Protein AF-U4TU53-F1 (afdb_monomer)

Organism: Dendroctonus ponderosae (NCBI:txid77166)

Solvent-accessible surface area (backbone atoms only — not comparable to full-atom values): 18241 Å² total; per-residue (Å²): 142,82,84,80,82,90,76,80,85,78,87,76,75,74,69,66,70,65,98,57,67,91,68,59,68,54,57,78,84,48,82,51,60,90,72,33,47,64,42,75,36,87,70,56,44,68,47,79,82,50,66,76,72,61,43,52,47,64,39,55,72,85,58,72,50,89,79,51,78,81,50,32,22,13,29,75,84,68,49,64,29,60,21,65,49,50,33,52,73,69,68,54,53,79,58,36,60,35,71,64,76,85,90,57,48,73,68,55,38,17,11,25,46,78,70,36,51,28,70,9,47,39,38,28,48,53,66,28,31,53,75,31,34,79,36,66,56,84,79,73,17,62,78,51,86,51,49,45,75,52,40,90,93,56,71,56,71,83,63,86,47,84,80,44,50,7,32,16,52,67,38,17,34,27,51,47,64,21,13,27,35,44,33,40,63,41,50,69,51,47,49,51,50,52,59,74,49,69,74,78,54,67,72,55,59,24,52,67,39,25,48,54,49,54,40,70,72,49,86,54,89,56,43,42,57,26,51,42,75,46,96,86,63,32,34,41,36,38,20,21,60,73,53,94,76,58,50,72,68,51,45,50,50,16,28,51,48,35,54,50,51,29,50,38,40,61,67,60,28,66,87,34,54,72,35,79,38,39,42,31,54,65,40,42,43,83,55,46,27,64,63,80,68,78,73,71,74,74,77,74,71,68,64,69,61,55,54,57,52,53,52,53,53,53,58,64,74,75,111

InterPro domains:
  IPR002350 Kazal domain [PF07648] (63-94)
  IPR002350 Kazal domain [PF07648] (100-137)
  IPR002350 Kazal domain [PS51465] (47-102)
  IPR002350 Kazal domain [SM00280] (57-100)
  IPR002350 Kazal domain [SM00280] (103-137)
  IPR036058 Kazal domain superfamily [SSF100895] (65-100)
  IPR036058 Kazal domain superfamily [SSF100895] (107-139)
  IPR039016 Reversion-inducing cysteine-rich protein with Kazal motifs [PTHR13487] (24-309)
  IPR055134 RECK, EGF-like 2 domain [PF22955] (23-57)

Secondary structure (DSSP, 8-state):
------------PPP---SS-TTS-GGGT--PPTTEEEEE----BSSGGG-S---EEEEETTS-GGGS----EEETTS-EESSHHHHHHTTPPEEEESSPPSSS--SS-EEETTSPEESSHHHHHHTT--EEEESS--------SS-S---TT--PPPPS-TT-SEE--TT-SS-EESEEEEEEE-HHHHHHHHHHTTTS-GGGGBHHHHHHHHHTT---TTEEEEEEE-TTSSEEEEEEE-SSS--HHHHHHHHHHHHHHHHHHHTT-HHHHTSTTTTTEEEEEE--B------------THHHHHHHHHHHHHHHT-

Foldseek 3Di:
DDDDDDDDDDPPDAFDDDPDDLADQPQVPDDDPPQWDKDAACFGFLEPVCVVVDGIDTAHLPDPPVPDQQFWFAFLVRDIDRDPNVCVNVVTHTQATDHRDDQFFSAFWFQWLQLYIHRTRRRCVSVLTHTLATHHRDAWFAADLAQDFGDPPTDGDDELDPQAWWHQRHRGGHIYFFWKKWWDFDNVLVSVLCVVCVPPDSVLATPSVLQVLLQVLQPDPQWHWGWDQDRVRIIIIGIAGSDPNDDPVRSVSRNVSNVVSQCCLCVVPCSQCVRSHRVRTRGMDTRTDGHPPPPPPVPPPCPVVVVVVVVVVVVVVVD

Structure (mmCIF, N/CA/C/O backbone):
data_AF-U4TU53-F1
#
_entry.id   AF-U4TU53-F1
#
loop_
_atom_site.group_PDB
_atom_site.id
_atom_site.type_symbol
_atom_site.label_atom_id
_atom_site.label_alt_id
_atom_site.label_comp_id
_atom_site.label_asym_id
_atom_site.label_entity_id
_atom_site.label_seq_id
_atom_site.pdbx_PDB_ins_code
_atom_site.Cartn_x
_atom_site.Cartn_y
_atom_site.Cartn_z
_atom_site.occupancy
_atom_site.B_iso_or_equiv
_atom_site.auth_seq_id
_atom_site.auth_comp_id
_atom_site.auth_asym_id
_atom_site.auth_atom_id
_atom_site.pdbx_PDB_model_num
ATOM 1 N N . MET A 1 1 ? -52.293 -6.442 -10.222 1.00 32.72 1 MET A N 1
ATOM 2 C CA . MET A 1 1 ? -51.556 -6.674 -11.480 1.00 32.72 1 MET A CA 1
ATOM 3 C C . MET A 1 1 ? -50.771 -5.403 -11.783 1.00 32.72 1 MET A C 1
ATOM 5 O O . MET A 1 1 ? -51.261 -4.542 -12.492 1.00 32.72 1 MET A O 1
ATOM 9 N N . PHE A 1 2 ? -49.626 -5.221 -11.121 1.00 24.78 2 PHE A N 1
ATOM 10 C CA . PHE A 1 2 ? -48.768 -4.047 -11.301 1.00 24.78 2 PHE A CA 1
ATOM 11 C C . PHE A 1 2 ? -47.497 -4.499 -12.017 1.00 24.78 2 PHE A C 1
ATOM 13 O O . PHE A 1 2 ? -46.709 -5.271 -11.474 1.00 24.78 2 PHE A O 1
ATOM 20 N N . GLN A 1 3 ? -47.362 -4.066 -13.268 1.00 25.83 3 GLN A N 1
ATOM 21 C CA . GLN A 1 3 ? -46.169 -4.221 -14.090 1.00 25.83 3 GLN A CA 1
ATOM 22 C C . GLN A 1 3 ? -45.079 -3.293 -13.546 1.00 25.83 3 GLN A C 1
ATOM 24 O O . GLN A 1 3 ? -45.225 -2.073 -13.574 1.00 25.83 3 GLN A O 1
ATOM 29 N N . PHE A 1 4 ? -43.991 -3.877 -13.049 1.00 28.88 4 PHE A N 1
ATOM 30 C CA . PHE A 1 4 ? -42.764 -3.149 -12.750 1.00 28.88 4 PHE A CA 1
ATOM 31 C C . PHE A 1 4 ? -41.991 -2.922 -14.051 1.00 28.88 4 PHE A C 1
ATOM 33 O O . PHE A 1 4 ? -41.556 -3.867 -14.708 1.00 28.88 4 PHE A O 1
ATOM 40 N N . VAL A 1 5 ? -41.830 -1.652 -14.414 1.00 30.89 5 VAL A N 1
ATOM 41 C CA . VAL A 1 5 ? -40.888 -1.198 -15.437 1.00 30.89 5 VAL A CA 1
ATOM 42 C C . VAL A 1 5 ? -39.492 -1.243 -14.816 1.00 30.89 5 VAL A C 1
ATOM 44 O O . VAL A 1 5 ? -39.215 -0.527 -13.855 1.00 30.89 5 VAL A O 1
ATOM 47 N N . ALA A 1 6 ? -38.629 -2.115 -15.337 1.00 30.56 6 ALA A N 1
ATOM 48 C CA . ALA A 1 6 ? -37.231 -2.205 -14.936 1.00 30.56 6 ALA A CA 1
ATOM 49 C C . ALA A 1 6 ? -36.455 -1.002 -15.494 1.00 30.56 6 ALA A C 1
ATOM 51 O O . ALA A 1 6 ? -36.326 -0.836 -16.707 1.00 30.56 6 ALA A O 1
ATOM 52 N N . GLY A 1 7 ? -35.958 -0.159 -14.592 1.00 26.73 7 GLY A N 1
ATOM 53 C CA . GLY A 1 7 ? -35.080 0.964 -14.886 1.00 26.73 7 GLY A CA 1
ATOM 54 C C . GLY A 1 7 ? -33.783 0.861 -14.087 1.00 26.73 7 GLY A C 1
ATOM 55 O O . GLY A 1 7 ? -33.805 0.543 -12.903 1.00 26.73 7 GLY A O 1
ATOM 56 N N . MET A 1 8 ? -32.683 1.210 -14.759 1.00 27.17 8 MET A N 1
ATOM 57 C CA . MET A 1 8 ? -31.378 1.591 -14.203 1.00 27.17 8 MET A CA 1
ATOM 58 C C . MET A 1 8 ? -30.556 0.475 -13.539 1.00 27.17 8 MET A C 1
ATOM 60 O O . MET A 1 8 ? -30.362 0.447 -12.327 1.00 27.17 8 MET A O 1
ATOM 64 N N . GLU A 1 9 ? -29.930 -0.362 -14.369 1.00 29.88 9 GLU A N 1
ATOM 65 C CA . GLU A 1 9 ? -28.681 -1.027 -13.989 1.00 29.88 9 GLU A CA 1
ATOM 66 C C . GLU A 1 9 ? -27.573 0.021 -13.813 1.00 29.88 9 GLU A C 1
ATOM 68 O O . GLU A 1 9 ? -27.084 0.655 -14.751 1.00 29.88 9 GLU A O 1
ATOM 73 N N . SER A 1 10 ? -27.190 0.215 -12.557 1.00 33.00 10 SER A N 1
ATOM 74 C CA . SER A 1 10 ? -25.992 0.916 -12.124 1.00 33.00 10 SER A CA 1
ATOM 75 C C . SER A 1 10 ? -24.744 0.293 -12.758 1.00 33.00 10 SER A C 1
ATOM 77 O O . SER A 1 10 ? -24.312 -0.793 -12.374 1.00 33.00 10 SER A O 1
ATOM 79 N N . LEU A 1 11 ? -24.131 1.012 -13.700 1.00 31.69 11 LEU A N 1
ATOM 80 C CA . LEU A 1 11 ? -22.810 0.727 -14.268 1.00 31.69 11 LEU A CA 1
ATOM 81 C C . LEU A 1 11 ? -21.700 0.934 -13.217 1.00 31.69 11 LEU A C 1
ATOM 83 O O . LEU A 1 11 ? -20.913 1.877 -13.300 1.00 31.69 11 LEU A O 1
ATOM 87 N N . ILE A 1 12 ? -21.614 0.050 -12.225 1.00 32.81 12 ILE A N 1
ATOM 88 C CA . ILE A 1 12 ? -20.425 -0.094 -11.377 1.00 32.81 12 ILE A CA 1
ATOM 89 C C . ILE A 1 12 ? -19.555 -1.168 -12.036 1.00 32.81 12 ILE A C 1
ATOM 91 O O . ILE A 1 12 ? -19.708 -2.362 -11.803 1.00 32.81 12 ILE A O 1
ATOM 95 N N . LEU A 1 13 ? -18.664 -0.745 -12.936 1.00 35.84 13 LEU A N 1
ATOM 96 C CA . LEU A 1 13 ? -17.646 -1.635 -13.497 1.00 35.84 13 LEU A CA 1
ATOM 97 C C . LEU A 1 13 ? -16.552 -1.867 -12.437 1.00 35.84 13 LEU A C 1
ATOM 99 O O . LEU A 1 13 ? -15.977 -0.872 -11.979 1.00 35.84 13 LEU A O 1
ATOM 103 N N . PRO A 1 14 ? -16.222 -3.126 -12.087 1.00 37.41 14 PRO A N 1
ATOM 104 C CA . PRO A 1 14 ? -15.221 -3.435 -11.068 1.00 37.41 14 PRO A CA 1
ATOM 105 C C . PRO A 1 14 ? -13.821 -2.910 -11.446 1.00 37.41 14 PRO A C 1
ATOM 107 O O . PRO A 1 14 ? -13.551 -2.640 -12.626 1.00 37.41 14 PRO A O 1
ATOM 110 N N . PRO A 1 15 ? -12.903 -2.759 -10.468 1.00 45.69 15 PRO A N 1
ATOM 111 C CA . PRO A 1 15 ? -11.508 -2.434 -10.721 1.00 45.69 15 PRO A CA 1
ATOM 112 C C . PRO A 1 15 ? -10.891 -3.458 -11.676 1.00 45.69 15 PRO A C 1
ATOM 114 O O . PRO A 1 15 ? -11.240 -4.640 -11.695 1.00 45.69 15 PRO A O 1
ATOM 117 N N . VAL A 1 16 ? -9.968 -2.979 -12.506 1.00 45.44 16 VAL A N 1
ATOM 118 C CA . VAL A 1 16 ? -9.333 -3.788 -13.547 1.00 45.44 16 VAL A CA 1
ATOM 119 C C . VAL A 1 16 ? -8.260 -4.648 -12.914 1.00 45.44 16 VAL A C 1
ATOM 121 O O . VAL A 1 16 ? -7.093 -4.265 -12.853 1.00 45.44 16 VAL A O 1
ATOM 124 N N . TRP A 1 17 ? -8.643 -5.834 -12.470 1.00 41.56 17 TRP A N 1
ATOM 125 C CA . TRP A 1 17 ? -7.667 -6.877 -12.210 1.00 41.56 17 TRP A CA 1
ATOM 126 C C . TRP A 1 17 ? -7.017 -7.274 -13.548 1.00 41.56 17 TRP A C 1
ATOM 128 O O . TRP A 1 17 ? -7.727 -7.437 -14.550 1.00 41.56 17 TRP A O 1
ATOM 138 N N . PRO A 1 18 ? -5.677 -7.382 -13.636 1.00 42.38 18 PRO A N 1
ATOM 139 C CA . PRO A 1 18 ? -5.038 -7.885 -14.844 1.00 42.38 18 PRO A CA 1
ATOM 140 C C . PRO A 1 18 ? -5.602 -9.273 -15.186 1.00 42.38 18 PRO A C 1
ATOM 142 O O . PRO A 1 18 ? -5.890 -10.072 -14.300 1.00 42.38 18 PRO A O 1
ATOM 145 N N . LYS A 1 19 ? -5.730 -9.587 -16.484 1.00 35.94 19 LYS A N 1
ATOM 146 C CA . LYS A 1 19 ? -6.189 -10.908 -16.970 1.00 35.94 19 LYS A CA 1
ATOM 147 C C . LYS A 1 19 ? -5.327 -12.080 -16.459 1.00 35.94 19 LYS A C 1
ATOM 149 O O . LYS A 1 19 ? -5.724 -13.232 -16.584 1.00 35.94 19 LYS A O 1
ATOM 154 N N . SER A 1 20 ? -4.148 -11.797 -15.906 1.00 39.50 20 SER A N 1
ATOM 155 C CA . SER A 1 20 ? -3.286 -12.746 -15.207 1.00 39.50 20 SER A CA 1
ATOM 156 C C . SER A 1 20 ? -3.464 -12.626 -13.694 1.00 39.50 20 SER A C 1
ATOM 158 O O . SER A 1 20 ? -3.328 -11.530 -13.153 1.00 39.50 20 SER A O 1
ATOM 160 N N . LEU A 1 21 ? -3.673 -13.763 -13.023 1.00 46.59 21 LEU A N 1
ATOM 161 C CA . LEU A 1 21 ? -3.703 -13.888 -11.563 1.00 46.59 21 LEU A CA 1
ATOM 162 C C . LEU A 1 21 ? -2.571 -13.042 -10.919 1.00 46.59 21 LEU A C 1
ATOM 164 O O . LEU A 1 21 ? -1.419 -13.193 -11.347 1.00 46.59 21 LEU A O 1
ATOM 168 N N . PRO A 1 22 ? -2.842 -12.199 -9.898 1.00 51.75 22 PRO A N 1
ATOM 169 C CA . PRO A 1 22 ? -1.882 -11.244 -9.303 1.00 51.75 22 PRO A CA 1
ATOM 170 C C . PRO A 1 22 ? -0.611 -11.879 -8.699 1.00 51.75 22 PRO A C 1
ATOM 172 O O . PRO A 1 22 ? 0.308 -11.186 -8.260 1.00 51.75 22 PRO A O 1
ATOM 175 N N . CYS A 1 23 ? -0.535 -13.209 -8.700 1.00 54.38 23 CYS A N 1
ATOM 176 C CA . CYS A 1 23 ? 0.556 -14.002 -8.150 1.00 54.38 23 CYS A CA 1
ATOM 177 C C . CYS A 1 23 ? 1.547 -14.523 -9.210 1.00 54.38 23 CYS A C 1
ATOM 179 O O . CYS A 1 23 ? 2.565 -15.110 -8.842 1.00 54.38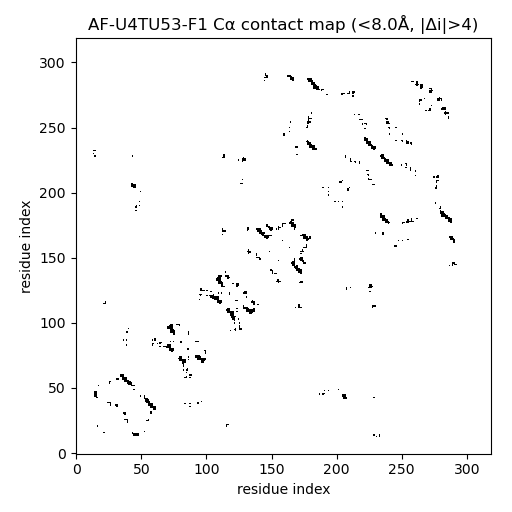 23 CYS A O 1
ATOM 181 N N . LYS A 1 24 ? 1.295 -14.347 -10.519 1.00 69.31 24 LYS A N 1
ATOM 182 C CA . LYS A 1 24 ? 2.212 -14.838 -11.567 1.00 69.31 24 LYS A CA 1
ATOM 183 C C . LYS A 1 24 ? 3.205 -13.750 -11.974 1.00 69.31 24 LYS A C 1
ATOM 185 O O . LYS A 1 24 ? 2.816 -12.631 -12.281 1.00 69.31 24 LYS A O 1
ATOM 190 N N . ASN A 1 25 ? 4.497 -14.091 -11.997 1.00 80.56 25 ASN A N 1
ATOM 191 C CA . ASN A 1 25 ? 5.541 -13.180 -12.470 1.00 80.56 25 ASN A CA 1
ATOM 192 C C . ASN A 1 25 ? 5.257 -12.777 -13.939 1.00 80.56 25 ASN A C 1
ATOM 194 O O . ASN A 1 25 ? 5.295 -13.658 -14.807 1.00 80.56 25 ASN A O 1
ATOM 198 N N . PRO A 1 26 ? 5.009 -11.484 -14.228 1.00 84.12 26 PRO A N 1
ATOM 199 C CA . PRO A 1 26 ? 4.611 -11.011 -15.554 1.00 84.12 26 PRO A CA 1
ATOM 200 C C . PRO A 1 26 ? 5.714 -11.192 -16.604 1.00 84.12 26 PRO A C 1
ATOM 202 O O . PRO A 1 26 ? 5.419 -11.339 -17.788 1.00 84.12 26 PRO A O 1
ATOM 205 N N . CYS A 1 27 ? 6.975 -11.280 -16.175 1.00 87.94 27 CYS A N 1
ATOM 206 C CA . CYS A 1 27 ? 8.126 -11.514 -17.043 1.00 87.94 27 CYS A CA 1
ATOM 207 C C . CYS A 1 27 ? 8.331 -12.987 -17.435 1.00 87.94 27 CYS A C 1
ATOM 209 O O . CYS A 1 27 ? 9.236 -13.279 -18.206 1.00 87.94 27 CYS A O 1
ATOM 211 N N . LYS A 1 28 ? 7.529 -13.935 -16.920 1.00 84.75 28 LYS A N 1
ATOM 212 C CA . LYS A 1 28 ? 7.600 -15.344 -17.363 1.00 84.75 28 LYS A CA 1
ATOM 213 C C . LYS A 1 28 ? 6.854 -15.596 -18.673 1.00 84.75 28 LYS A C 1
ATOM 215 O O . LYS A 1 28 ? 7.242 -16.479 -19.423 1.00 84.75 28 LYS A O 1
ATOM 220 N N . SER A 1 29 ? 5.753 -14.884 -18.903 1.00 76.81 29 SER A N 1
ATOM 221 C CA . SER A 1 29 ? 4.903 -15.046 -20.092 1.00 76.81 29 SER A CA 1
ATOM 222 C C . SER A 1 29 ? 5.125 -13.968 -21.145 1.00 76.81 29 SER A C 1
ATOM 224 O O . SER A 1 29 ? 4.603 -14.091 -22.246 1.00 76.81 29 SER A O 1
ATOM 226 N N . THR A 1 30 ? 5.837 -12.898 -20.794 1.00 72.56 30 THR A N 1
ATOM 227 C CA . THR A 1 30 ? 5.991 -11.724 -21.650 1.00 72.56 30 THR A CA 1
ATOM 228 C C . THR A 1 30 ? 7.423 -11.613 -22.130 1.00 72.56 30 THR A C 1
ATOM 230 O O . THR A 1 30 ? 8.346 -11.573 -21.317 1.00 72.56 30 THR A O 1
ATOM 233 N N . THR A 1 31 ? 7.597 -11.525 -23.444 1.00 79.19 31 THR A N 1
ATOM 234 C CA . THR A 1 31 ? 8.907 -11.371 -24.072 1.00 79.19 31 THR A CA 1
ATOM 235 C C . THR A 1 31 ? 9.121 -9.899 -24.393 1.00 79.19 31 THR A C 1
ATOM 237 O O . THR A 1 31 ? 8.410 -9.327 -25.217 1.00 79.19 31 THR A O 1
ATOM 240 N N . CYS A 1 32 ? 10.078 -9.269 -23.714 1.00 89.88 32 CYS A N 1
ATOM 241 C CA . CYS A 1 32 ? 10.549 -7.948 -24.117 1.00 89.88 32 CYS A CA 1
ATOM 242 C C . CYS A 1 32 ? 11.303 -8.040 -25.459 1.00 89.88 32 CYS A C 1
ATOM 244 O O . CYS A 1 32 ? 11.829 -9.108 -25.782 1.00 89.88 32 CYS A O 1
ATOM 246 N N . PRO A 1 33 ? 11.377 -6.946 -26.239 1.00 90.81 33 PRO A N 1
ATOM 247 C CA . PRO A 1 33 ? 12.186 -6.895 -27.454 1.00 90.81 33 PRO A CA 1
ATOM 248 C C . PRO A 1 33 ? 13.646 -7.306 -27.217 1.00 90.81 33 PRO A C 1
ATOM 250 O O . PRO A 1 33 ? 14.165 -7.197 -26.104 1.00 90.81 33 PRO A O 1
ATOM 253 N N . VAL A 1 34 ? 14.325 -7.742 -28.282 1.00 86.12 34 VAL A N 1
ATOM 254 C CA . VAL A 1 34 ? 15.748 -8.113 -28.234 1.00 86.12 34 VAL A CA 1
ATOM 255 C C . VAL A 1 34 ? 16.576 -6.954 -27.664 1.00 86.12 34 VAL A C 1
ATOM 257 O O . VAL A 1 34 ? 16.344 -5.793 -27.995 1.00 86.12 34 VAL A O 1
ATOM 260 N N . GLY A 1 35 ? 17.524 -7.269 -26.779 1.00 85.25 35 GLY A N 1
ATOM 261 C CA . GLY A 1 35 ? 18.351 -6.268 -26.094 1.00 85.25 35 GLY A CA 1
ATOM 262 C C . GLY A 1 35 ? 17.666 -5.576 -24.909 1.00 85.25 35 GLY A C 1
ATOM 263 O O . GLY A 1 35 ? 18.262 -4.690 -24.296 1.00 85.25 35 GLY A O 1
ATOM 264 N N . GLN A 1 36 ? 16.440 -5.977 -24.554 1.00 92.50 36 GLN A N 1
ATOM 265 C CA . GLN A 1 36 ? 15.735 -5.469 -23.381 1.00 92.50 36 GLN A CA 1
ATOM 266 C C . GLN A 1 36 ? 15.535 -6.554 -22.32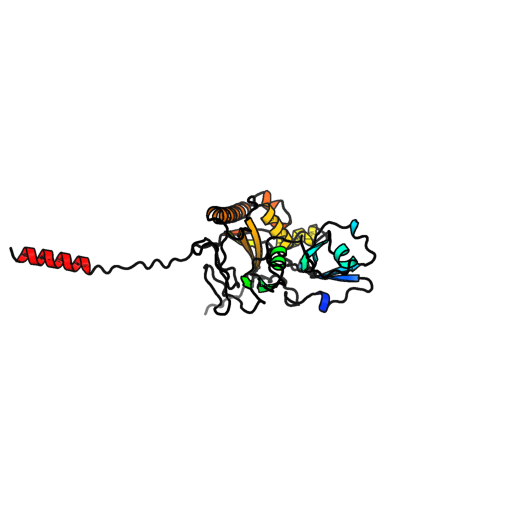1 1.00 92.50 36 GLN A C 1
ATOM 268 O O . GLN A 1 36 ? 15.236 -7.710 -22.622 1.00 92.50 36 GLN A O 1
ATOM 273 N N . LYS A 1 37 ? 15.652 -6.164 -21.051 1.00 91.50 37 LYS A N 1
ATOM 274 C CA . LYS A 1 37 ? 15.412 -7.025 -19.893 1.00 91.50 37 LYS A CA 1
ATOM 275 C C . LYS A 1 37 ? 14.073 -6.686 -19.248 1.00 91.50 37 LYS A C 1
ATOM 277 O O . LYS A 1 37 ? 13.812 -5.535 -18.909 1.00 91.50 37 LYS A O 1
ATOM 282 N N . CYS A 1 38 ? 13.240 -7.703 -19.040 1.00 92.69 38 CYS A N 1
ATOM 283 C CA . CYS A 1 38 ? 11.975 -7.544 -18.329 1.00 92.69 38 CYS A CA 1
ATOM 284 C C . CYS A 1 38 ? 12.208 -7.417 -16.820 1.00 92.69 38 CYS A C 1
ATOM 286 O O . CYS A 1 38 ? 12.857 -8.273 -16.212 1.00 92.69 38 CYS A O 1
ATOM 288 N N . VAL A 1 39 ? 11.628 -6.385 -16.209 1.00 92.81 39 VAL A N 1
ATOM 289 C CA . VAL A 1 39 ? 11.595 -6.183 -14.759 1.00 92.81 39 VAL A CA 1
ATOM 290 C C . VAL A 1 39 ? 10.135 -6.103 -14.299 1.00 92.81 39 VAL A C 1
ATOM 292 O O . VAL A 1 39 ? 9.379 -5.280 -14.820 1.00 92.81 39 VAL A O 1
ATOM 295 N N . PRO A 1 40 ? 9.700 -6.925 -13.323 1.00 90.94 40 PRO A N 1
ATOM 296 C CA . PRO A 1 40 ? 8.340 -6.845 -12.797 1.00 90.94 40 PRO A CA 1
ATOM 297 C C . PRO A 1 40 ? 8.013 -5.468 -12.195 1.00 90.94 40 PRO A C 1
ATOM 299 O O . PRO A 1 40 ? 8.842 -4.854 -11.517 1.00 90.94 40 PRO A O 1
ATOM 302 N N . TYR A 1 41 ? 6.779 -5.011 -12.412 1.00 89.00 41 TYR A N 1
ATOM 303 C CA . TYR A 1 41 ? 6.223 -3.779 -11.855 1.00 89.00 41 TYR A CA 1
ATOM 304 C C . TYR A 1 41 ? 4.756 -3.971 -11.471 1.00 89.00 41 TYR A C 1
ATOM 306 O O . TYR A 1 41 ? 3.841 -3.583 -12.191 1.00 89.00 41 TYR A O 1
ATOM 314 N N . PHE A 1 42 ? 4.524 -4.632 -10.341 1.00 85.31 42 PHE A N 1
ATOM 315 C CA . PHE A 1 42 ? 3.165 -4.888 -9.880 1.00 85.31 42 PHE A CA 1
ATOM 316 C C . PHE A 1 42 ? 2.502 -3.586 -9.426 1.00 85.31 42 PHE A C 1
ATOM 318 O O . PHE A 1 42 ? 2.999 -2.915 -8.518 1.00 85.31 42 PHE A O 1
ATOM 325 N N . GLN A 1 43 ? 1.371 -3.246 -10.043 1.00 85.44 43 GLN A N 1
ATOM 326 C CA . GLN A 1 43 ? 0.592 -2.064 -9.683 1.00 85.44 43 GLN A CA 1
ATOM 327 C C . GLN A 1 43 ? -0.911 -2.291 -9.833 1.00 85.44 43 GLN A C 1
ATOM 329 O O . GLN A 1 43 ? -1.367 -2.975 -10.752 1.00 85.44 43 GLN A O 1
ATOM 334 N N . THR A 1 44 ? -1.680 -1.656 -8.950 1.00 88.50 44 THR A N 1
ATOM 335 C CA . THR A 1 44 ? -3.144 -1.638 -9.006 1.00 88.50 44 THR A CA 1
ATOM 336 C C . THR A 1 44 ? -3.607 -0.317 -9.607 1.00 88.50 44 THR A C 1
ATOM 338 O O . THR A 1 44 ? -3.480 0.742 -8.985 1.00 88.50 44 THR A O 1
ATOM 341 N N . CYS A 1 45 ? -4.145 -0.381 -10.824 1.00 88.50 45 CYS A N 1
ATOM 342 C CA . CYS A 1 45 ? -4.721 0.774 -11.503 1.00 88.50 45 CYS A CA 1
ATOM 343 C C . CYS A 1 45 ? -6.161 1.010 -11.036 1.00 88.50 45 CYS A C 1
ATOM 345 O O . CYS A 1 45 ? -6.982 0.095 -11.034 1.00 88.50 45 CYS A O 1
ATOM 347 N N . LEU A 1 46 ? -6.484 2.258 -10.698 1.00 88.62 46 LEU A N 1
ATOM 348 C CA . LEU A 1 46 ? -7.793 2.645 -10.153 1.00 88.62 46 LEU A CA 1
ATOM 349 C C . LEU A 1 46 ? -8.839 2.968 -11.243 1.00 88.62 46 LEU A C 1
ATOM 351 O O . LEU A 1 46 ? -9.971 3.338 -10.946 1.00 88.62 46 LEU A O 1
ATOM 355 N N . SER A 1 47 ? -8.474 2.857 -12.525 1.00 85.06 47 SER A N 1
ATOM 356 C CA . SER A 1 47 ? -9.361 3.162 -13.655 1.00 85.06 47 SER A CA 1
ATOM 357 C C . SER A 1 47 ? -9.063 2.316 -14.903 1.00 85.06 47 SER A C 1
ATOM 359 O O . SER A 1 47 ? -7.913 1.962 -15.156 1.00 85.06 47 SER A O 1
ATOM 361 N N . LEU A 1 48 ? -10.092 2.065 -15.733 1.00 77.75 48 LEU A N 1
ATOM 362 C CA . LEU A 1 48 ? -9.965 1.481 -17.081 1.00 77.75 48 LEU A CA 1
ATOM 363 C C . LEU A 1 48 ? -9.179 2.363 -18.069 1.00 77.75 48 LEU A C 1
ATOM 365 O O . LEU A 1 48 ? -8.683 1.824 -19.055 1.00 77.75 48 LEU A O 1
ATOM 369 N N . MET A 1 49 ? -9.060 3.676 -17.841 1.00 75.50 49 MET A N 1
ATOM 370 C CA . MET A 1 49 ? -8.274 4.574 -18.704 1.00 75.50 49 MET A CA 1
ATOM 371 C C . MET A 1 49 ? -6.772 4.278 -18.636 1.00 75.50 49 MET A C 1
ATOM 373 O O . MET A 1 49 ? -6.043 4.601 -19.563 1.00 75.50 49 MET A O 1
ATOM 377 N N . HIS A 1 50 ? -6.319 3.570 -17.600 1.00 72.31 50 HIS A N 1
ATOM 378 C CA . HIS A 1 50 ? -4.943 3.088 -17.483 1.00 72.31 50 HIS A CA 1
ATOM 379 C C . HIS A 1 50 ? -4.579 1.972 -18.473 1.00 72.31 50 HIS A C 1
ATOM 381 O O . HIS A 1 50 ? -3.503 1.398 -18.354 1.00 72.31 50 HIS A O 1
ATOM 387 N N . LYS A 1 51 ? -5.458 1.565 -19.398 1.00 70.19 51 LYS A N 1
ATOM 388 C CA . LYS A 1 51 ? -5.208 0.400 -20.256 1.00 70.19 51 LYS A CA 1
ATOM 389 C C . LYS A 1 51 ? -4.077 0.660 -21.275 1.00 70.19 51 LYS A C 1
ATOM 391 O O . LYS A 1 51 ? -4.186 1.604 -22.050 1.00 70.19 51 LYS A O 1
ATOM 396 N N . PRO A 1 52 ? -3.064 -0.228 -21.362 1.00 73.56 52 PRO A N 1
ATOM 397 C CA . PRO A 1 52 ? -2.855 -1.412 -20.523 1.00 73.56 52 PRO A CA 1
ATOM 398 C C . PRO A 1 52 ? -2.255 -1.046 -19.156 1.00 73.56 52 PRO A C 1
ATOM 400 O O . PRO A 1 52 ? -1.247 -0.349 -19.094 1.00 73.56 52 PRO A O 1
ATOM 403 N N . CYS A 1 53 ? -2.826 -1.577 -18.065 1.00 81.62 53 CYS A N 1
ATOM 404 C CA . CYS A 1 53 ? -2.263 -1.425 -16.720 1.00 81.62 53 CYS A CA 1
ATOM 405 C C . CYS A 1 53 ? -0.956 -2.233 -16.637 1.00 81.62 53 CYS A C 1
ATOM 407 O O . CYS A 1 53 ? -0.980 -3.428 -16.327 1.00 81.62 53 CYS A O 1
ATOM 409 N N . LYS A 1 54 ? 0.167 -1.611 -17.019 1.00 83.88 54 LYS A N 1
ATOM 410 C CA . LYS A 1 54 ? 1.462 -2.277 -17.219 1.00 83.88 54 LYS A CA 1
ATOM 411 C C . LYS A 1 54 ? 1.939 -2.920 -15.916 1.00 83.88 54 LYS A C 1
ATOM 413 O O . LYS A 1 54 ? 2.154 -2.223 -14.936 1.00 83.88 54 LYS A O 1
ATOM 418 N N . GLN A 1 55 ? 2.120 -4.241 -15.924 1.00 86.88 55 GLN A N 1
ATOM 419 C CA . GLN A 1 55 ? 2.606 -5.009 -14.765 1.00 86.88 55 GLN A CA 1
ATOM 420 C C . GLN A 1 55 ? 4.120 -5.287 -14.819 1.00 86.88 55 GLN A C 1
ATOM 422 O O . GLN A 1 55 ? 4.664 -6.017 -13.993 1.00 86.88 55 GLN A O 1
ATOM 427 N N . PHE A 1 56 ? 4.807 -4.776 -15.835 1.00 89.62 56 PHE A N 1
ATOM 428 C CA . PHE A 1 56 ? 6.234 -4.964 -16.066 1.00 89.62 56 PHE A CA 1
ATOM 429 C C . PHE A 1 56 ? 6.778 -3.793 -16.882 1.00 89.62 56 PHE A C 1
ATOM 431 O O . PHE A 1 56 ? 6.027 -3.084 -17.556 1.00 89.62 56 PHE A O 1
ATOM 438 N N . GLU A 1 57 ? 8.094 -3.644 -16.851 1.00 90.81 57 GLU A N 1
ATOM 439 C CA . GLU A 1 57 ? 8.846 -2.707 -17.675 1.00 90.81 57 GLU A CA 1
ATOM 440 C C . GLU A 1 57 ? 9.920 -3.470 -18.449 1.00 90.81 57 GLU A C 1
ATOM 442 O O . GLU A 1 57 ? 10.538 -4.399 -17.923 1.00 90.81 57 GLU A O 1
ATOM 447 N N . CYS A 1 58 ? 10.142 -3.080 -19.702 1.00 92.50 58 CYS A N 1
ATOM 448 C CA . CYS A 1 58 ? 11.260 -3.568 -20.495 1.00 92.50 58 CYS A CA 1
ATOM 449 C C . CYS A 1 58 ? 12.371 -2.518 -20.461 1.00 92.50 58 CYS A C 1
ATOM 451 O O . CYS A 1 58 ? 12.211 -1.421 -20.992 1.00 92.50 58 CYS A O 1
ATOM 453 N N . ILE A 1 59 ? 13.480 -2.850 -19.808 1.00 93.31 59 ILE A N 1
ATOM 454 C CA . ILE A 1 59 ? 14.642 -1.973 -19.674 1.00 93.31 59 ILE A CA 1
ATOM 455 C C . ILE A 1 59 ? 15.603 -2.247 -20.825 1.00 93.31 59 ILE A C 1
ATOM 457 O O . ILE A 1 59 ? 16.021 -3.388 -21.012 1.00 93.31 59 ILE A O 1
ATOM 461 N N . ASN A 1 60 ? 15.984 -1.212 -21.569 1.00 92.31 60 ASN A N 1
ATOM 462 C CA . ASN A 1 60 ? 16.968 -1.329 -22.641 1.00 92.31 60 ASN A CA 1
ATOM 463 C C . ASN A 1 60 ? 18.401 -1.389 -22.072 1.00 92.31 60 ASN A C 1
ATOM 465 O O . ASN A 1 60 ? 18.787 -0.590 -21.216 1.00 92.31 60 ASN A O 1
ATOM 469 N N . GLY A 1 61 ? 19.192 -2.354 -22.550 1.00 85.69 61 GLY A N 1
ATOM 470 C CA . GLY A 1 61 ? 20.589 -2.532 -22.146 1.00 85.69 61 GLY A CA 1
ATOM 471 C C . GLY A 1 61 ? 21.504 -1.355 -22.501 1.00 85.69 61 GLY A C 1
ATOM 472 O O . GLY A 1 61 ? 22.527 -1.180 -21.856 1.00 85.69 61 GLY A O 1
ATOM 473 N N . SER A 1 62 ? 21.131 -0.517 -23.472 1.00 88.19 62 SER A N 1
ATOM 474 C CA . SER A 1 62 ? 21.911 0.663 -23.880 1.00 88.19 62 SER A CA 1
ATOM 475 C C . SER A 1 62 ? 21.519 1.957 -23.153 1.00 88.19 62 SER A C 1
ATOM 477 O O . SER A 1 62 ? 22.061 3.014 -23.459 1.00 88.19 62 SER A O 1
ATOM 479 N N . THR A 1 63 ? 20.545 1.921 -22.239 1.00 91.25 63 THR A N 1
ATOM 480 C CA . THR A 1 63 ? 20.078 3.122 -21.530 1.00 91.25 63 THR A CA 1
ATOM 481 C C . THR A 1 63 ? 21.095 3.599 -20.493 1.00 91.25 63 THR A C 1
ATOM 483 O O . THR A 1 63 ? 21.557 2.808 -19.678 1.00 91.25 63 THR A O 1
ATOM 486 N N . GLU A 1 64 ? 21.370 4.907 -20.457 1.00 94.31 64 GLU A N 1
ATOM 487 C CA . GLU A 1 64 ? 22.173 5.538 -19.401 1.00 94.31 64 GLU A CA 1
ATOM 488 C C . GLU A 1 64 ? 21.367 5.626 -18.094 1.00 94.31 64 GLU A C 1
ATOM 490 O O . GLU A 1 64 ? 20.662 6.607 -17.827 1.00 94.31 64 GLU A O 1
ATOM 495 N N . CYS A 1 65 ? 21.437 4.571 -17.280 1.00 94.31 65 CYS A N 1
ATOM 496 C CA . CYS A 1 65 ? 20.602 4.418 -16.090 1.00 94.31 65 CYS A CA 1
ATOM 497 C C . CYS A 1 65 ? 20.834 5.493 -15.013 1.00 94.31 65 CYS A C 1
ATOM 499 O O . CYS A 1 65 ? 19.928 5.747 -14.217 1.00 94.31 65 CYS A O 1
ATOM 501 N N . SER A 1 66 ? 22.013 6.124 -14.976 1.00 92.88 66 SER A N 1
ATOM 502 C CA . SER A 1 66 ? 22.376 7.137 -13.971 1.00 92.88 66 SER A CA 1
ATOM 503 C C . SER A 1 66 ? 21.587 8.442 -14.133 1.00 92.88 66 SER A C 1
ATOM 505 O O . SER A 1 66 ? 21.423 9.194 -13.177 1.00 92.88 66 SER A O 1
ATOM 507 N N . SER A 1 67 ? 21.086 8.701 -15.346 1.00 92.19 67 SER A N 1
ATOM 508 C CA . SER A 1 67 ? 20.303 9.894 -15.697 1.00 92.19 67 SER A CA 1
ATOM 509 C C . SER A 1 67 ? 18.804 9.768 -15.393 1.00 92.19 67 SER A C 1
ATOM 511 O O . SER A 1 67 ? 18.069 10.753 -15.462 1.00 92.19 67 SER A O 1
ATOM 513 N N . LEU A 1 68 ? 18.335 8.559 -15.067 1.00 91.31 68 LEU A N 1
ATOM 514 C CA . LEU A 1 68 ? 16.923 8.285 -14.811 1.00 91.31 68 LEU A CA 1
ATOM 515 C C . LEU A 1 68 ? 16.506 8.696 -13.388 1.00 91.31 68 LEU A C 1
ATOM 517 O O . LEU A 1 68 ? 17.343 8.722 -12.481 1.00 91.31 68 LEU A O 1
ATOM 521 N N . PRO A 1 69 ? 15.204 8.958 -13.153 1.00 91.12 69 PRO A N 1
ATOM 522 C CA . PRO A 1 69 ? 14.688 9.227 -11.816 1.00 91.12 69 PRO A CA 1
ATOM 523 C C . PRO A 1 69 ? 15.061 8.132 -10.810 1.00 91.12 69 PRO A C 1
ATOM 525 O O . PRO A 1 69 ? 15.099 6.943 -11.139 1.00 91.12 69 PRO A O 1
ATOM 528 N N . LYS A 1 70 ? 15.297 8.541 -9.561 1.00 93.06 70 LYS A N 1
ATOM 529 C CA . LYS A 1 70 ? 15.525 7.612 -8.452 1.00 93.06 70 LYS A CA 1
ATOM 530 C C . LYS A 1 70 ? 14.197 6.981 -8.031 1.00 93.06 70 LYS A C 1
ATOM 532 O O . LYS A 1 70 ? 13.358 7.647 -7.430 1.00 93.06 70 LYS A O 1
ATOM 537 N N . ASP A 1 71 ? 14.035 5.699 -8.335 1.00 92.62 71 ASP A N 1
ATOM 538 C CA . ASP A 1 71 ? 12.936 4.841 -7.881 1.00 92.62 71 ASP A CA 1
ATOM 539 C C . ASP A 1 71 ? 13.554 3.546 -7.340 1.00 92.62 71 ASP A C 1
ATOM 541 O O . ASP A 1 71 ? 13.727 2.581 -8.091 1.00 92.62 71 ASP A O 1
ATOM 545 N N . PRO A 1 72 ? 14.004 3.547 -6.072 1.00 96.25 72 PRO A N 1
ATOM 546 C CA . PRO A 1 72 ? 14.891 2.516 -5.563 1.00 96.25 72 PRO A CA 1
ATOM 547 C C . PRO A 1 72 ? 14.254 1.131 -5.643 1.00 96.25 72 PRO A C 1
ATOM 549 O O . PRO A 1 72 ? 13.044 0.969 -5.487 1.00 96.25 72 PRO A O 1
ATOM 552 N N . VAL A 1 73 ? 15.088 0.116 -5.844 1.00 96.75 73 VAL A N 1
ATOM 553 C CA . VAL A 1 73 ? 14.678 -1.292 -5.861 1.00 96.75 73 VAL A CA 1
ATOM 554 C C . VAL A 1 73 ? 15.624 -2.128 -5.010 1.00 96.75 73 VAL A C 1
ATOM 556 O O . VAL A 1 73 ? 16.817 -1.829 -4.920 1.00 96.75 73 VAL A O 1
ATOM 559 N N . CYS A 1 74 ? 15.097 -3.194 -4.412 1.00 96.75 74 CYS A N 1
ATOM 560 C CA . CYS A 1 74 ? 15.876 -4.137 -3.623 1.00 96.75 74 CYS A CA 1
ATOM 561 C C . CYS A 1 74 ? 15.981 -5.478 -4.355 1.00 96.75 74 CYS A C 1
ATOM 563 O O . CYS A 1 74 ? 14.977 -6.033 -4.824 1.00 96.75 74 CYS A O 1
ATOM 565 N N . ASP A 1 75 ? 17.197 -6.005 -4.472 1.00 95.88 75 ASP A N 1
ATOM 566 C CA . ASP A 1 75 ? 17.429 -7.327 -5.047 1.00 95.88 75 ASP A CA 1
ATOM 567 C C . ASP A 1 75 ? 17.305 -8.458 -4.005 1.00 95.88 75 ASP A C 1
ATOM 569 O O . ASP A 1 75 ? 17.146 -8.232 -2.804 1.00 95.88 75 ASP A O 1
ATOM 573 N N . ALA A 1 76 ? 17.368 -9.706 -4.474 1.00 93.44 76 ALA A N 1
ATOM 574 C CA . ALA A 1 76 ? 17.298 -10.901 -3.628 1.00 93.44 76 ALA A CA 1
ATOM 575 C C . ALA A 1 76 ? 18.467 -11.047 -2.632 1.00 93.44 76 ALA A C 1
ATOM 577 O O . ALA A 1 76 ? 18.357 -11.829 -1.692 1.00 93.44 76 ALA A O 1
ATOM 578 N N . ASN A 1 77 ? 19.557 -10.296 -2.819 1.00 94.06 77 ASN A N 1
ATOM 579 C CA . ASN A 1 77 ? 20.745 -10.287 -1.966 1.00 94.06 77 ASN A CA 1
ATOM 580 C C . ASN A 1 77 ? 20.806 -9.039 -1.064 1.00 94.06 77 ASN A C 1
ATOM 582 O O . ASN A 1 77 ? 21.852 -8.765 -0.476 1.00 94.06 77 ASN A O 1
ATOM 586 N N . LYS A 1 78 ? 19.699 -8.289 -0.935 1.00 92.88 78 LYS A N 1
ATOM 587 C CA . LYS A 1 78 ? 19.578 -7.050 -0.140 1.00 92.88 78 LYS A CA 1
ATOM 588 C C . LYS A 1 78 ? 20.436 -5.890 -0.636 1.00 92.88 78 LYS A C 1
ATOM 590 O O . LYS A 1 78 ? 20.709 -4.944 0.108 1.00 92.88 78 LYS A O 1
ATOM 595 N N . LYS A 1 79 ? 20.868 -5.940 -1.888 1.00 96.62 79 LYS A N 1
ATOM 596 C CA . LYS A 1 79 ? 21.531 -4.817 -2.525 1.00 96.62 79 LYS A CA 1
ATOM 597 C C . LYS A 1 79 ? 20.469 -3.868 -3.065 1.00 96.62 79 LYS A C 1
ATOM 599 O O . LYS A 1 79 ? 19.628 -4.244 -3.885 1.00 96.62 79 LYS A O 1
ATOM 604 N N . GLN A 1 80 ? 20.522 -2.631 -2.583 1.00 97.56 80 GLN A N 1
ATOM 605 C CA . GLN A 1 80 ? 19.699 -1.550 -3.104 1.00 97.56 80 GLN A CA 1
ATOM 606 C C . GLN A 1 80 ? 20.326 -0.996 -4.385 1.00 97.56 80 GLN A C 1
ATOM 608 O O . GLN A 1 80 ? 21.535 -0.773 -4.448 1.00 97.56 80 GLN A O 1
ATOM 613 N N . TYR A 1 81 ? 19.483 -0.736 -5.376 1.00 97.25 81 TYR A N 1
ATOM 614 C CA . TYR A 1 81 ? 19.827 -0.013 -6.595 1.00 97.25 81 TYR A CA 1
ATOM 615 C C . TYR A 1 81 ? 18.975 1.255 -6.683 1.00 97.25 81 TYR A C 1
ATOM 617 O O . TYR A 1 81 ? 17.819 1.238 -6.257 1.00 97.25 81 TYR A O 1
ATOM 625 N N . ASP A 1 82 ? 19.516 2.337 -7.253 1.00 96.81 82 ASP A N 1
ATOM 626 C CA . ASP A 1 82 ? 18.805 3.625 -7.347 1.00 96.81 82 ASP A CA 1
ATOM 627 C C . ASP A 1 82 ? 17.564 3.556 -8.245 1.00 96.81 82 ASP A C 1
ATOM 629 O O . ASP A 1 82 ? 16.629 4.335 -8.063 1.00 96.81 82 ASP A O 1
ATOM 633 N N . ASN A 1 83 ? 17.545 2.631 -9.208 1.00 95.50 83 ASN A N 1
ATOM 634 C CA . ASN A 1 83 ? 16.403 2.373 -10.073 1.00 95.50 83 ASN A CA 1
ATOM 635 C C . ASN A 1 83 ? 16.427 0.955 -10.669 1.00 95.50 83 ASN A C 1
ATOM 637 O O . ASN A 1 83 ? 17.434 0.238 -10.628 1.00 95.50 83 ASN A O 1
ATOM 641 N N . ALA A 1 84 ? 15.298 0.552 -11.259 1.00 95.19 84 ALA A N 1
ATOM 642 C CA . ALA A 1 84 ? 15.144 -0.732 -11.944 1.00 95.19 84 ALA A CA 1
ATOM 643 C C . ALA A 1 84 ? 16.118 -0.920 -13.124 1.00 95.19 84 ALA A C 1
ATOM 645 O O . ALA A 1 84 ? 16.466 -2.059 -13.445 1.00 95.19 84 ALA A O 1
ATOM 646 N N . CYS A 1 85 ? 16.580 0.172 -13.747 1.00 96.00 85 CYS A N 1
ATOM 647 C CA . CYS A 1 85 ? 17.531 0.128 -14.856 1.00 96.00 85 CYS A CA 1
ATOM 648 C C . CYS A 1 85 ? 18.902 -0.383 -14.395 1.00 96.00 85 CYS A C 1
ATOM 650 O O . CYS A 1 85 ? 19.414 -1.355 -14.951 1.00 96.00 85 CYS A O 1
ATOM 652 N N . LEU A 1 86 ? 19.438 0.178 -13.306 1.00 96.50 86 LEU A N 1
ATOM 653 C CA . LEU A 1 86 ? 20.695 -0.279 -12.704 1.00 96.50 86 LEU A CA 1
ATOM 654 C C . LEU A 1 86 ? 20.607 -1.738 -12.243 1.00 96.50 86 LEU A C 1
ATOM 656 O O . LEU A 1 86 ? 21.515 -2.527 -12.503 1.00 96.50 86 LEU A O 1
ATOM 660 N N . LEU A 1 87 ? 19.495 -2.133 -11.616 1.00 96.19 87 LEU A N 1
ATOM 661 C CA . LEU A 1 87 ? 19.269 -3.532 -11.238 1.00 96.19 87 LEU A CA 1
ATOM 662 C C . LEU A 1 87 ? 19.313 -4.460 -12.464 1.00 96.19 87 LEU A C 1
ATOM 664 O O . LEU A 1 87 ? 19.911 -5.541 -12.414 1.00 96.19 87 LEU A O 1
ATOM 668 N N . ALA A 1 88 ? 18.691 -4.046 -13.572 1.00 94.56 88 ALA A N 1
ATOM 669 C CA . ALA A 1 88 ? 18.673 -4.810 -14.810 1.00 94.56 88 ALA A CA 1
ATOM 670 C C . ALA A 1 88 ? 20.079 -4.958 -15.415 1.00 94.56 88 ALA A C 1
ATOM 672 O O . ALA A 1 88 ? 20.459 -6.091 -15.728 1.00 94.56 88 ALA A O 1
ATOM 673 N N . HIS A 1 89 ? 20.843 -3.861 -15.507 1.00 94.31 89 HIS A N 1
ATOM 674 C CA . HIS A 1 89 ? 22.222 -3.815 -16.024 1.00 94.31 89 HIS A CA 1
ATOM 675 C C . HIS A 1 89 ? 23.195 -4.666 -15.202 1.00 94.31 89 HIS A C 1
ATOM 677 O O . HIS A 1 89 ? 24.023 -5.372 -15.766 1.00 94.31 89 HIS A O 1
ATOM 683 N N . HIS A 1 90 ? 23.034 -4.709 -13.878 1.00 94.56 90 HIS A N 1
ATOM 684 C CA . HIS A 1 90 ? 23.821 -5.584 -12.998 1.00 94.56 90 HIS A CA 1
ATOM 685 C C . HIS A 1 90 ? 23.397 -7.060 -13.024 1.00 94.56 90 HIS A C 1
ATOM 687 O O . HIS A 1 90 ? 23.856 -7.862 -12.214 1.00 94.56 90 HIS A O 1
ATOM 693 N N . ASN A 1 91 ? 22.480 -7.419 -13.918 1.00 92.75 91 ASN A N 1
ATOM 694 C CA . ASN A 1 91 ? 21.840 -8.718 -13.997 1.00 92.75 91 ASN A CA 1
ATOM 695 C C . ASN A 1 91 ? 21.257 -9.251 -12.666 1.00 92.75 91 ASN A C 1
ATOM 697 O O . ASN A 1 91 ? 21.096 -10.457 -12.487 1.00 92.75 91 ASN A O 1
ATOM 701 N N . ALA A 1 92 ? 20.892 -8.362 -11.741 1.00 94.75 92 ALA A N 1
ATOM 702 C CA . ALA A 1 92 ? 20.383 -8.752 -10.435 1.00 94.75 92 ALA A CA 1
ATOM 703 C C . ALA A 1 92 ? 18.914 -9.203 -10.512 1.00 94.75 92 ALA A C 1
ATOM 705 O O . ALA A 1 92 ? 18.161 -8.849 -11.432 1.00 94.75 92 ALA A O 1
ATOM 706 N N . LYS A 1 93 ? 18.512 -10.041 -9.549 1.00 93.25 93 LYS A N 1
ATOM 707 C CA . LYS A 1 93 ? 17.149 -10.566 -9.424 1.00 93.25 93 LYS A CA 1
ATOM 708 C C . LYS A 1 93 ? 16.360 -9.687 -8.462 1.00 93.25 93 LYS A C 1
ATOM 710 O O . LYS A 1 93 ? 16.685 -9.630 -7.281 1.00 93.25 93 LYS A O 1
ATOM 715 N N . LEU A 1 94 ? 15.306 -9.051 -8.964 1.00 93.88 94 LEU A N 1
ATOM 716 C CA . LEU A 1 94 ? 14.407 -8.228 -8.158 1.00 93.88 94 LEU A CA 1
ATOM 717 C C . LEU A 1 94 ? 13.777 -9.050 -7.020 1.00 93.88 94 LEU A C 1
ATOM 719 O O . LEU A 1 94 ? 13.183 -10.099 -7.285 1.00 93.88 94 LEU A O 1
ATOM 723 N N . ALA A 1 95 ? 13.872 -8.550 -5.785 1.00 94.00 95 ALA A N 1
ATOM 724 C CA . ALA A 1 95 ? 13.066 -9.023 -4.662 1.00 94.00 95 ALA A CA 1
ATOM 725 C C . ALA A 1 95 ? 11.763 -8.222 -4.573 1.00 94.00 95 ALA A C 1
ATOM 727 O O . ALA A 1 95 ? 10.678 -8.798 -4.615 1.00 94.00 95 ALA A O 1
ATOM 728 N N . TYR A 1 96 ? 11.870 -6.894 -4.507 1.00 94.31 96 TYR A N 1
ATOM 729 C CA . TYR A 1 96 ? 10.733 -5.974 -4.465 1.00 94.31 96 TYR A CA 1
ATOM 730 C C . TYR A 1 96 ? 11.145 -4.568 -4.917 1.00 94.31 96 TYR A C 1
ATOM 732 O O . TYR A 1 96 ? 12.330 -4.226 -4.945 1.00 94.31 96 TYR A O 1
ATOM 740 N N . ARG A 1 97 ? 10.158 -3.748 -5.295 1.00 93.25 97 ARG A N 1
ATOM 741 C CA . ARG A 1 97 ? 10.377 -2.322 -5.574 1.00 93.25 97 ARG A CA 1
ATOM 742 C C . ARG A 1 97 ? 10.278 -1.506 -4.292 1.00 93.25 97 ARG A C 1
ATOM 744 O O . ARG A 1 97 ? 9.499 -1.851 -3.412 1.00 93.25 97 ARG A O 1
ATOM 751 N N . GLY A 1 98 ? 11.028 -0.416 -4.215 1.00 93.75 98 GLY A N 1
ATOM 752 C CA . GLY A 1 98 ? 11.242 0.362 -3.001 1.00 93.75 98 GLY A CA 1
ATOM 753 C C . GLY A 1 98 ? 12.647 0.158 -2.414 1.00 93.75 98 GLY A C 1
ATOM 754 O O . GLY A 1 98 ? 13.391 -0.727 -2.849 1.00 93.75 98 GLY A O 1
ATOM 755 N N . PRO A 1 99 ? 13.023 0.985 -1.424 1.00 95.81 99 PRO A N 1
ATOM 756 C CA . PRO A 1 99 ? 14.302 0.860 -0.732 1.00 95.81 99 PRO A CA 1
ATOM 757 C C . PRO A 1 99 ? 14.385 -0.467 0.026 1.00 95.81 99 PRO A C 1
ATOM 759 O O . PRO A 1 99 ? 13.362 -1.002 0.456 1.00 95.81 99 PRO A O 1
ATOM 762 N N . CYS A 1 100 ? 15.598 -0.980 0.239 1.00 96.56 100 CYS A N 1
ATOM 763 C CA . CYS A 1 100 ? 15.764 -2.194 1.035 1.00 96.56 100 CYS A CA 1
ATOM 764 C C . CYS A 1 100 ? 15.348 -1.939 2.494 1.00 96.56 100 CYS A C 1
ATOM 766 O O . CYS A 1 100 ? 15.890 -1.065 3.176 1.00 96.56 100 CYS A O 1
ATOM 768 N N . LEU A 1 101 ? 14.378 -2.715 2.970 1.00 94.94 101 LEU A N 1
ATOM 769 C CA . LEU A 1 101 ? 13.811 -2.604 4.311 1.00 94.94 101 LEU A CA 1
ATOM 770 C C . LEU A 1 101 ? 14.643 -3.400 5.328 1.00 94.94 101 LEU A C 1
ATOM 772 O O . LEU A 1 101 ? 15.188 -4.450 5.004 1.00 94.94 101 LEU A O 1
ATOM 776 N N . LYS A 1 102 ? 14.721 -2.901 6.571 1.00 89.75 102 LYS A N 1
ATOM 777 C CA . LYS A 1 102 ? 15.513 -3.513 7.662 1.00 89.75 102 LYS A CA 1
ATOM 778 C C . LYS A 1 102 ? 14.676 -4.162 8.774 1.00 89.75 102 LYS A C 1
ATOM 780 O O . LYS A 1 102 ? 15.212 -4.935 9.557 1.00 89.75 102 LYS A O 1
ATOM 785 N N . ARG A 1 103 ? 13.387 -3.821 8.884 1.00 88.06 103 ARG A N 1
ATOM 786 C CA . ARG A 1 103 ? 12.485 -4.237 9.979 1.00 88.06 103 ARG A CA 1
ATOM 787 C C . ARG A 1 103 ? 11.384 -5.174 9.474 1.00 88.06 103 ARG A C 1
ATOM 789 O O . ARG A 1 103 ? 10.205 -4.858 9.552 1.00 88.06 103 ARG A O 1
ATOM 796 N N . CYS A 1 104 ? 11.780 -6.282 8.863 1.00 92.88 104 CYS A N 1
ATOM 797 C CA . CYS A 1 104 ? 10.867 -7.273 8.294 1.00 92.88 104 CYS A CA 1
ATOM 798 C C . CYS A 1 104 ? 11.620 -8.580 8.040 1.00 92.88 104 CYS A C 1
ATOM 800 O O . CYS A 1 104 ? 12.845 -8.580 7.899 1.00 92.88 104 CYS A O 1
ATOM 802 N N . ARG A 1 105 ? 10.899 -9.702 7.954 1.00 93.19 105 ARG A N 1
ATOM 803 C CA . ARG A 1 105 ? 11.497 -10.981 7.557 1.00 93.19 105 ARG A CA 1
ATOM 804 C C . ARG A 1 105 ? 11.714 -11.027 6.048 1.00 93.19 105 ARG A C 1
ATOM 806 O O . ARG A 1 105 ? 10.808 -10.805 5.243 1.00 93.19 105 ARG A O 1
ATOM 813 N N . GLU A 1 106 ? 12.938 -11.346 5.660 1.00 88.94 106 GLU A N 1
ATOM 814 C CA . GLU A 1 106 ? 13.370 -11.338 4.257 1.00 88.94 106 GLU A CA 1
ATOM 815 C C . GLU A 1 106 ? 13.124 -12.665 3.547 1.00 88.94 106 GLU A C 1
ATOM 817 O O . GLU A 1 106 ? 13.049 -12.700 2.322 1.00 88.94 106 GLU A O 1
ATOM 822 N N . ASN A 1 107 ? 12.996 -13.741 4.319 1.00 89.62 107 ASN A N 1
ATOM 823 C CA . ASN A 1 107 ? 12.800 -15.095 3.831 1.00 89.62 107 ASN A CA 1
ATOM 824 C C . ASN A 1 107 ? 11.469 -15.646 4.335 1.00 89.62 107 ASN A C 1
ATOM 826 O O . ASN A 1 107 ? 11.011 -15.307 5.427 1.00 89.62 107 ASN A O 1
ATOM 830 N N . GLY A 1 108 ? 10.896 -16.552 3.547 1.00 92.94 108 GLY A N 1
ATOM 831 C CA . GLY A 1 108 ? 9.609 -17.175 3.828 1.00 92.94 108 GLY A CA 1
ATOM 832 C C . GLY A 1 108 ? 8.470 -16.422 3.154 1.00 92.94 108 GLY A C 1
ATOM 833 O O . GLY A 1 108 ? 8.297 -15.221 3.344 1.00 92.94 108 GLY A O 1
ATOM 834 N N . GLN A 1 109 ? 7.685 -17.149 2.360 1.00 94.94 109 GLN A N 1
ATOM 835 C CA . GLN A 1 109 ? 6.512 -16.577 1.714 1.00 94.94 109 GLN A CA 1
ATOM 836 C C . GLN A 1 109 ? 5.494 -16.126 2.758 1.00 94.94 109 GLN A C 1
ATOM 838 O O . GLN A 1 109 ? 5.388 -16.717 3.834 1.00 94.94 109 GLN A O 1
ATOM 843 N N . VAL A 1 110 ? 4.725 -15.101 2.416 1.00 96.00 110 VAL A N 1
ATOM 844 C CA . VAL A 1 110 ? 3.628 -14.600 3.245 1.00 96.00 110 VAL A CA 1
ATOM 845 C C . VAL A 1 110 ? 2.410 -14.321 2.377 1.00 96.00 110 VAL A C 1
ATOM 847 O O . VAL A 1 110 ? 2.546 -13.946 1.206 1.00 96.00 110 VAL A O 1
ATOM 850 N N . CYS A 1 111 ? 1.223 -14.475 2.954 1.00 95.81 111 CYS A N 1
ATOM 851 C CA . CYS A 1 111 ? -0.009 -14.012 2.347 1.00 95.81 111 CYS A CA 1
ATOM 852 C C . CYS A 1 111 ? -0.271 -12.579 2.808 1.00 95.81 111 CYS A C 1
ATOM 854 O O . CYS A 1 111 ? -0.257 -12.303 4.006 1.00 95.81 111 CYS A O 1
ATOM 856 N N . GLY A 1 112 ? -0.455 -11.654 1.870 1.00 95.56 112 GLY A N 1
ATOM 857 C CA . GLY A 1 112 ? -0.881 -10.293 2.182 1.00 95.56 112 GLY A CA 1
ATOM 858 C C . GLY A 1 112 ? -2.391 -10.213 2.394 1.00 95.56 112 GLY A C 1
ATOM 859 O O . GLY A 1 112 ? -3.137 -11.005 1.823 1.00 95.56 112 GLY A O 1
ATOM 860 N N . ILE A 1 113 ? -2.854 -9.196 3.123 1.00 94.81 113 ILE A N 1
ATOM 861 C CA . ILE A 1 113 ? -4.294 -8.929 3.337 1.00 94.81 113 ILE A CA 1
ATOM 862 C C . ILE A 1 113 ? -5.077 -8.655 2.038 1.00 94.81 113 ILE A C 1
ATOM 864 O O . ILE A 1 113 ? -6.299 -8.624 2.043 1.00 94.81 113 ILE A O 1
ATOM 868 N N . ASN A 1 114 ? -4.376 -8.470 0.916 1.00 92.75 114 ASN A N 1
ATOM 869 C CA . ASN A 1 114 ? -4.938 -8.357 -0.429 1.00 92.75 114 ASN A CA 1
ATOM 870 C C . ASN A 1 114 ? -5.081 -9.713 -1.156 1.00 92.75 114 ASN A C 1
ATOM 872 O O . ASN A 1 114 ? -5.308 -9.731 -2.366 1.00 92.75 114 ASN A O 1
ATOM 876 N N . GLY A 1 115 ? -4.857 -10.839 -0.470 1.00 91.38 115 GLY A N 1
ATOM 877 C CA . GLY A 1 115 ? -4.932 -12.185 -1.044 1.00 91.38 115 GLY A CA 1
ATOM 878 C C . GLY A 1 115 ? -3.783 -12.542 -1.996 1.00 91.38 115 GLY A C 1
ATOM 879 O O . GLY A 1 115 ? -3.861 -13.539 -2.718 1.00 91.38 115 GLY A O 1
ATOM 880 N N . ARG A 1 116 ? -2.703 -11.747 -2.031 1.00 91.12 116 ARG A N 1
ATOM 881 C CA . ARG A 1 116 ? -1.522 -12.007 -2.868 1.00 91.12 116 ARG A CA 1
ATOM 882 C C . ARG A 1 116 ? -0.410 -12.664 -2.061 1.00 91.12 116 ARG A C 1
ATOM 884 O O . ARG A 1 116 ? -0.093 -12.249 -0.950 1.00 91.12 116 ARG A O 1
ATOM 891 N N . THR A 1 117 ? 0.233 -13.665 -2.662 1.00 93.00 117 THR A N 1
ATOM 892 C CA . THR A 1 117 ? 1.431 -14.284 -2.083 1.00 93.00 117 THR A CA 1
ATOM 893 C C . THR A 1 117 ? 2.668 -13.458 -2.407 1.00 93.00 117 THR A C 1
ATOM 895 O O . THR A 1 117 ? 2.981 -13.227 -3.577 1.00 93.00 117 THR A O 1
ATOM 898 N N . TYR A 1 118 ? 3.398 -13.075 -1.369 1.00 93.50 118 TYR A N 1
ATOM 899 C CA . TYR A 1 118 ? 4.671 -12.374 -1.451 1.00 93.50 118 TYR A CA 1
ATOM 900 C C . TYR A 1 118 ? 5.824 -13.330 -1.161 1.00 93.50 118 TYR A C 1
ATOM 902 O O . TYR A 1 118 ? 5.677 -14.305 -0.425 1.00 93.50 118 TYR A O 1
ATOM 910 N N . THR A 1 119 ? 6.991 -13.058 -1.742 1.00 93.00 119 THR A N 1
ATOM 911 C CA . THR A 1 119 ? 8.206 -13.853 -1.502 1.00 93.00 119 THR A CA 1
ATOM 912 C C . THR A 1 119 ? 8.763 -13.672 -0.093 1.00 93.00 119 THR A C 1
ATOM 914 O O . THR A 1 119 ? 9.503 -14.536 0.366 1.00 93.00 119 THR A O 1
ATOM 917 N N . SER A 1 120 ? 8.423 -12.559 0.562 1.00 95.12 120 SER A N 1
ATOM 918 C CA . SER A 1 120 ? 8.845 -12.208 1.914 1.00 95.12 120 SER A CA 1
ATOM 919 C C . SER A 1 120 ? 7.924 -11.165 2.544 1.00 95.12 120 SER A C 1
ATOM 921 O O . SER A 1 120 ? 7.174 -10.482 1.842 1.00 95.12 120 SER A O 1
ATOM 923 N N . GLU A 1 121 ? 8.013 -11.003 3.864 1.00 96.00 121 GLU A N 1
ATOM 924 C CA . GLU A 1 121 ? 7.339 -9.921 4.593 1.00 96.00 121 GLU A CA 1
ATOM 925 C C . GLU A 1 121 ? 7.821 -8.548 4.119 1.00 96.00 121 GLU A C 1
ATOM 927 O O . GLU A 1 121 ? 7.007 -7.656 3.886 1.00 96.00 121 GLU A O 1
ATOM 932 N N . CYS A 1 122 ? 9.125 -8.401 3.863 1.00 96.31 122 CYS A N 1
ATOM 933 C CA . CYS A 1 122 ? 9.668 -7.172 3.290 1.00 96.31 122 CYS A CA 1
ATOM 934 C C . CYS A 1 122 ? 9.045 -6.834 1.931 1.00 96.31 122 CYS A C 1
ATOM 936 O O . CYS A 1 122 ? 8.732 -5.675 1.682 1.00 96.31 122 CYS A O 1
ATOM 938 N N . ALA A 1 123 ? 8.812 -7.830 1.071 1.00 95.50 123 ALA A N 1
ATOM 939 C CA . ALA A 1 123 ? 8.160 -7.601 -0.214 1.00 95.50 123 ALA A CA 1
ATOM 940 C C . ALA A 1 123 ? 6.697 -7.147 -0.053 1.00 95.50 123 ALA A C 1
ATOM 942 O O . ALA A 1 123 ? 6.248 -6.281 -0.801 1.00 95.50 123 ALA A O 1
ATOM 943 N N . ALA A 1 124 ? 5.966 -7.685 0.931 1.00 95.75 124 ALA A N 1
ATOM 944 C CA . ALA A 1 124 ? 4.607 -7.236 1.243 1.00 95.75 124 ALA A CA 1
ATOM 945 C C . ALA A 1 124 ? 4.596 -5.788 1.759 1.00 95.75 124 ALA A C 1
ATOM 947 O O . ALA A 1 124 ? 3.839 -4.955 1.263 1.00 95.75 124 ALA A O 1
ATOM 948 N N . HIS A 1 125 ? 5.481 -5.457 2.703 1.00 95.94 125 HIS A N 1
ATOM 949 C CA . HIS A 1 125 ? 5.579 -4.107 3.266 1.00 95.94 125 HIS A CA 1
ATOM 950 C C . HIS A 1 125 ? 6.056 -3.073 2.249 1.00 95.94 125 HIS A C 1
ATOM 952 O O . HIS A 1 125 ? 5.532 -1.963 2.221 1.00 95.94 125 HIS A O 1
ATOM 958 N N . ALA A 1 126 ? 6.988 -3.441 1.370 1.00 95.44 126 ALA A N 1
ATOM 959 C CA . ALA A 1 126 ? 7.416 -2.584 0.274 1.00 95.44 126 ALA A CA 1
ATOM 960 C C . ALA A 1 126 ? 6.269 -2.293 -0.709 1.00 95.44 126 ALA A C 1
ATOM 962 O O . ALA A 1 126 ? 6.221 -1.212 -1.292 1.00 95.44 126 ALA A O 1
ATOM 963 N N . ASP A 1 127 ? 5.299 -3.204 -0.840 1.00 94.19 127 ASP A N 1
ATOM 964 C CA . ASP A 1 127 ? 4.043 -2.998 -1.571 1.00 94.19 127 ASP A CA 1
ATOM 965 C C . ASP A 1 127 ? 2.952 -2.283 -0.753 1.00 94.19 127 ASP A C 1
ATOM 967 O O . ASP A 1 127 ? 1.849 -2.095 -1.259 1.00 94.19 127 ASP A O 1
ATOM 971 N N . MET A 1 128 ? 3.268 -1.822 0.464 1.00 96.56 128 MET A N 1
ATOM 972 C CA . MET A 1 128 ? 2.339 -1.193 1.414 1.00 96.56 128 MET A CA 1
ATOM 973 C C . MET A 1 128 ? 1.182 -2.114 1.821 1.00 96.56 128 MET A C 1
ATOM 975 O O . MET A 1 128 ? 0.046 -1.679 2.001 1.00 96.56 128 MET A O 1
ATOM 979 N N . ILE A 1 129 ? 1.474 -3.407 1.972 1.00 96.62 129 ILE A N 1
ATOM 980 C CA . ILE A 1 129 ? 0.515 -4.444 2.351 1.00 96.62 129 ILE A CA 1
ATOM 981 C C . ILE A 1 129 ? 0.906 -5.049 3.702 1.00 96.62 129 ILE A C 1
ATOM 983 O O . ILE A 1 129 ? 2.067 -5.402 3.939 1.00 96.62 129 ILE A O 1
ATOM 987 N N . SER A 1 130 ? -0.077 -5.182 4.599 1.00 96.31 130 SER A N 1
ATOM 988 C CA . SER A 1 130 ? 0.090 -5.976 5.820 1.00 96.31 130 SER A CA 1
ATOM 989 C C . SER A 1 130 ? 0.084 -7.460 5.498 1.00 96.31 130 SER A C 1
ATOM 991 O O . SER A 1 130 ? -0.636 -7.919 4.610 1.00 96.31 130 SER A O 1
ATOM 993 N N . VAL A 1 131 ? 0.879 -8.210 6.250 1.00 96.44 131 VAL A N 1
ATOM 994 C CA . VAL A 1 131 ? 0.834 -9.669 6.230 1.00 96.44 131 VAL A CA 1
ATOM 995 C C . VAL A 1 131 ? -0.431 -10.128 6.950 1.00 96.44 131 VAL A C 1
ATOM 997 O O . VAL A 1 131 ? -0.719 -9.649 8.041 1.00 96.44 131 VAL A O 1
ATOM 1000 N N . ASP A 1 132 ? -1.167 -11.036 6.319 1.00 96.44 132 ASP A N 1
ATOM 1001 C CA . ASP A 1 132 ? -2.300 -11.751 6.904 1.00 96.44 132 ASP A CA 1
ATOM 1002 C C . ASP A 1 132 ? -1.791 -12.975 7.684 1.00 96.44 132 ASP A C 1
ATOM 1004 O O . ASP A 1 132 ? -2.016 -13.108 8.882 1.00 96.44 132 ASP A O 1
ATOM 1008 N N . TYR A 1 133 ? -1.004 -13.836 7.028 1.00 95.88 133 TYR A N 1
ATOM 1009 C CA . TYR A 1 133 ? -0.388 -15.010 7.651 1.00 95.88 133 TYR A CA 1
ATOM 1010 C C . TYR A 1 133 ? 0.892 -15.459 6.936 1.00 95.88 133 TYR A C 1
ATOM 1012 O O . TYR A 1 133 ? 1.196 -15.052 5.811 1.00 95.88 133 TYR A O 1
ATOM 1020 N N . ASN A 1 134 ? 1.668 -16.313 7.609 1.00 96.00 134 ASN A N 1
ATOM 1021 C CA . ASN A 1 134 ? 2.873 -16.920 7.041 1.00 96.00 134 ASN A CA 1
ATOM 1022 C C . ASN A 1 134 ? 2.521 -18.038 6.047 1.00 96.00 134 ASN A C 1
ATOM 1024 O O . ASN A 1 134 ? 1.613 -18.828 6.291 1.00 96.00 134 ASN A O 1
ATOM 1028 N N . GLY A 1 135 ? 3.309 -18.164 4.981 1.00 94.25 135 GLY A N 1
ATOM 1029 C CA . GLY A 1 135 ? 3.097 -19.124 3.900 1.00 94.25 135 GLY A CA 1
ATOM 1030 C C . GLY A 1 135 ? 2.383 -18.512 2.690 1.00 94.25 135 GLY A C 1
ATOM 1031 O O . GLY A 1 135 ? 2.042 -17.329 2.692 1.00 94.25 135 GLY A O 1
ATOM 1032 N N . PRO A 1 136 ? 2.190 -19.290 1.614 1.00 93.31 136 PRO A N 1
ATOM 1033 C CA . PRO A 1 136 ? 1.424 -18.841 0.461 1.00 93.31 136 PRO A CA 1
ATOM 1034 C C . PRO A 1 136 ? -0.057 -18.670 0.811 1.00 93.31 136 PRO A C 1
ATOM 1036 O O . PRO A 1 136 ? -0.588 -19.356 1.686 1.00 93.31 136 PRO A O 1
ATOM 1039 N N . CYS A 1 137 ? -0.740 -17.789 0.082 1.00 91.75 137 CYS A N 1
ATOM 1040 C CA . CYS A 1 137 ? -2.183 -17.639 0.220 1.00 91.75 137 CYS A CA 1
ATOM 1041 C C . CYS A 1 137 ? -2.886 -18.949 -0.152 1.00 91.75 137 CYS A C 1
ATOM 1043 O O . CYS A 1 137 ? -2.707 -19.463 -1.256 1.00 91.75 137 CYS A O 1
ATOM 1045 N N . SER A 1 138 ? -3.680 -19.474 0.775 1.00 89.94 138 SER A N 1
ATOM 1046 C CA . SER A 1 138 ? -4.407 -20.745 0.642 1.00 89.94 138 SER A CA 1
ATOM 1047 C C . SER A 1 138 ? -5.860 -20.664 1.112 1.00 89.94 138 SER A C 1
ATOM 1049 O O . SER A 1 138 ? -6.654 -21.543 0.799 1.00 89.94 138 SER A O 1
ATOM 1051 N N . SER A 1 139 ? -6.212 -19.615 1.856 1.00 84.88 139 SER A N 1
ATOM 1052 C CA . SER A 1 139 ? -7.546 -19.368 2.404 1.00 84.88 139 SER A CA 1
ATOM 1053 C C . SER A 1 139 ? -7.917 -17.897 2.237 1.00 84.88 139 SER A C 1
ATOM 1055 O O . SER A 1 139 ? -7.035 -17.035 2.256 1.00 84.88 139 SER A O 1
ATOM 1057 N N . ILE A 1 140 ? -9.215 -17.635 2.078 1.00 85.31 140 ILE A N 1
ATOM 1058 C CA . ILE A 1 140 ? -9.813 -16.298 1.988 1.00 85.31 140 ILE A CA 1
ATOM 1059 C C . ILE A 1 140 ? -10.826 -16.195 3.129 1.00 85.31 140 ILE A C 1
ATOM 1061 O O . ILE A 1 140 ? -11.636 -17.106 3.310 1.00 85.31 140 ILE A O 1
ATOM 1065 N N . GLY A 1 141 ? -10.753 -15.122 3.913 1.00 83.81 141 GLY A N 1
ATOM 1066 C CA . GLY A 1 141 ? -11.683 -14.883 5.014 1.00 83.81 141 GLY A CA 1
ATOM 1067 C C . GLY A 1 141 ? -13.045 -14.380 4.542 1.00 83.81 141 GLY A C 1
ATOM 1068 O O . GLY A 1 141 ? -13.213 -13.942 3.403 1.00 83.81 141 GLY A O 1
ATOM 1069 N N . LEU A 1 142 ? -14.032 -14.413 5.435 1.00 83.50 142 LEU A N 1
ATOM 1070 C CA . LEU A 1 142 ? -15.323 -13.779 5.184 1.00 83.50 142 LEU A CA 1
ATOM 1071 C C . LEU A 1 142 ? -15.196 -12.256 5.300 1.00 83.50 142 LEU A C 1
ATOM 1073 O O . LEU A 1 142 ? -14.384 -11.730 6.063 1.00 83.50 142 LEU A O 1
ATOM 1077 N N . ILE A 1 143 ? -16.029 -11.534 4.553 1.00 83.38 143 ILE A N 1
ATOM 107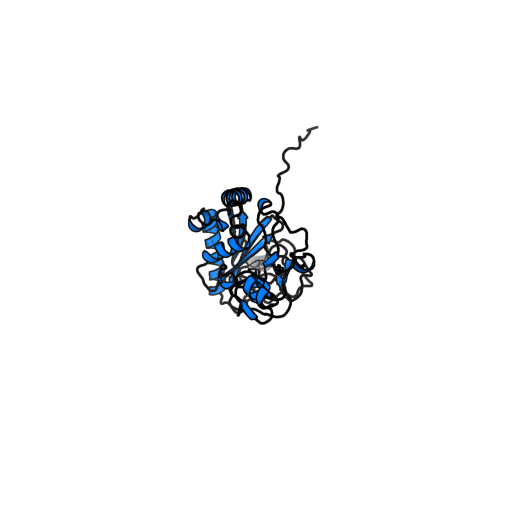8 C CA . ILE A 1 143 ? -16.141 -10.081 4.682 1.00 83.38 143 ILE A CA 1
ATOM 1079 C C . ILE A 1 143 ? -17.014 -9.804 5.904 1.00 83.38 143 ILE A C 1
ATOM 1081 O O . ILE A 1 143 ? -18.233 -9.959 5.857 1.00 83.38 143 ILE A O 1
ATOM 1085 N N . THR A 1 144 ? -16.378 -9.431 7.012 1.00 81.31 144 THR A N 1
ATOM 1086 C CA . THR A 1 144 ? -17.060 -9.054 8.254 1.00 81.31 144 THR A CA 1
ATOM 1087 C C . THR A 1 144 ? -16.569 -7.693 8.732 1.00 81.31 144 THR A C 1
ATOM 1089 O O . THR A 1 144 ? -15.508 -7.220 8.328 1.00 81.31 144 THR A O 1
ATOM 1092 N N . ASN A 1 145 ? -17.349 -7.063 9.608 1.00 79.00 145 ASN A N 1
ATOM 1093 C CA . ASN A 1 145 ? -16.992 -5.790 10.238 1.00 79.00 145 ASN A CA 1
ATOM 1094 C C . ASN A 1 145 ? -16.503 -5.990 11.678 1.00 79.00 145 ASN A C 1
ATOM 1096 O O . ASN A 1 145 ? -16.584 -5.074 12.486 1.00 79.00 145 ASN A O 1
ATOM 1100 N N . THR A 1 146 ? -16.054 -7.197 12.026 1.00 82.88 146 THR A N 1
ATOM 1101 C CA . THR A 1 146 ? -15.652 -7.550 13.392 1.00 82.88 146 THR A CA 1
ATOM 1102 C C . THR A 1 146 ? -14.207 -8.014 13.430 1.00 82.88 146 THR A C 1
ATOM 1104 O O . THR A 1 146 ? -13.754 -8.741 12.546 1.00 82.88 146 THR A O 1
ATOM 1107 N N . LYS A 1 147 ? -13.484 -7.645 14.489 1.00 87.62 147 LYS A N 1
ATOM 1108 C CA . LYS A 1 147 ? -12.154 -8.182 14.788 1.00 87.62 147 LYS A CA 1
ATOM 1109 C C . LYS A 1 147 ? -12.269 -9.631 15.285 1.00 87.62 147 LYS A C 1
ATOM 1111 O O . LYS A 1 147 ? -12.454 -9.875 16.474 1.00 87.62 147 LYS A O 1
ATOM 1116 N N . SER A 1 148 ? -12.169 -10.597 14.376 1.00 89.38 148 SER A N 1
ATOM 1117 C CA . SER A 1 148 ? -12.185 -12.032 14.696 1.00 89.38 148 SER A CA 1
ATOM 1118 C C . SER A 1 148 ? -11.458 -12.862 13.635 1.00 89.38 148 SER A C 1
ATOM 1120 O O . SER A 1 148 ? -11.373 -12.471 12.468 1.00 89.38 148 SER A O 1
ATOM 1122 N N . ARG A 1 149 ? -10.910 -14.016 14.035 1.00 91.88 149 ARG A N 1
ATOM 1123 C CA . ARG A 1 149 ? -10.277 -14.963 13.101 1.00 91.88 149 ARG A CA 1
ATOM 1124 C C . ARG A 1 149 ? -11.339 -15.550 12.168 1.00 91.88 149 ARG A C 1
ATOM 1126 O O . ARG A 1 149 ? -12.341 -16.067 12.651 1.00 91.88 149 ARG A O 1
ATOM 1133 N N . GLN A 1 150 ? -11.102 -15.494 10.858 1.00 93.06 150 GLN A N 1
ATOM 1134 C CA . GLN A 1 150 ? -12.071 -15.939 9.843 1.00 93.06 150 GLN A CA 1
ATOM 1135 C C . GLN A 1 150 ? -11.771 -17.330 9.272 1.00 93.06 150 GLN A C 1
ATOM 1137 O O . GLN A 1 150 ? -12.658 -17.962 8.707 1.00 93.06 150 GLN A O 1
ATOM 1142 N N . CYS A 1 151 ? -10.532 -17.813 9.397 1.00 92.69 151 CYS A N 1
ATOM 1143 C CA . CYS A 1 151 ? -10.077 -19.038 8.738 1.00 92.69 151 CYS A CA 1
ATOM 1144 C C . CYS A 1 151 ? -9.540 -20.043 9.761 1.00 92.69 151 CYS A C 1
ATOM 1146 O O . CYS A 1 151 ? -8.569 -19.758 10.457 1.00 92.69 151 CYS A O 1
ATOM 1148 N N . SER A 1 152 ? -10.126 -21.242 9.818 1.00 89.94 152 SER A N 1
ATOM 1149 C CA . SER A 1 152 ? -9.730 -22.290 10.776 1.00 89.94 152 SER A CA 1
ATOM 1150 C C . SER A 1 152 ? -8.364 -22.915 10.471 1.00 89.94 152 SER A C 1
ATOM 1152 O O . SER A 1 152 ? -7.643 -23.292 11.387 1.00 89.94 152 SER A O 1
ATOM 1154 N N . ASN A 1 153 ? -7.991 -22.997 9.189 1.00 90.19 153 ASN A N 1
ATOM 1155 C CA . ASN A 1 153 ? -6.744 -23.632 8.736 1.00 90.19 153 ASN A CA 1
ATOM 1156 C C . ASN A 1 153 ? -5.550 -22.666 8.688 1.00 90.19 153 ASN A C 1
ATOM 1158 O O . ASN A 1 153 ? -4.463 -23.041 8.251 1.00 90.19 153 ASN A O 1
ATOM 1162 N N . VAL A 1 154 ? -5.746 -21.415 9.109 1.00 93.88 154 VAL A N 1
ATOM 1163 C CA . VAL A 1 154 ? -4.713 -20.383 9.099 1.00 93.88 154 VAL A CA 1
ATOM 1164 C C . VAL A 1 154 ? -4.248 -20.117 10.521 1.00 93.88 154 VAL A C 1
ATOM 1166 O O . VAL A 1 154 ? -5.036 -19.796 11.408 1.00 93.88 154 VAL A O 1
ATOM 1169 N N . LYS A 1 155 ? -2.933 -20.197 10.729 1.00 94.50 155 LYS A N 1
ATOM 1170 C CA . LYS A 1 155 ? -2.309 -19.772 11.979 1.00 94.50 155 LYS A CA 1
ATOM 1171 C C . LYS A 1 155 ? -2.013 -18.275 11.920 1.00 94.50 155 LYS A C 1
ATOM 1173 O O . LYS A 1 155 ? -1.044 -17.861 11.284 1.00 94.50 155 LYS A O 1
ATOM 1178 N N . CYS A 1 156 ? -2.842 -17.491 12.598 1.00 93.94 156 CYS A N 1
ATOM 1179 C CA . CYS A 1 156 ? -2.635 -16.055 12.746 1.00 93.94 156 CYS A CA 1
ATOM 1180 C C . CYS A 1 156 ? -1.477 -15.733 13.688 1.00 93.94 156 CYS A C 1
ATOM 1182 O O . CYS A 1 156 ? -1.205 -16.481 14.631 1.00 93.94 156 CYS A O 1
ATOM 1184 N N . HIS A 1 157 ? -0.821 -14.603 13.434 1.00 91.50 157 HIS A N 1
ATOM 1185 C CA . HIS A 1 157 ? 0.139 -14.018 14.363 1.00 91.50 157 HIS A CA 1
ATOM 1186 C C . HIS A 1 157 ? -0.560 -13.558 15.642 1.00 91.50 157 HIS A C 1
ATOM 1188 O O . HIS A 1 157 ? -1.749 -13.233 15.639 1.00 91.50 157 HIS A O 1
ATOM 1194 N N . GLU A 1 158 ? 0.193 -13.554 16.735 1.00 91.31 158 GLU A N 1
ATOM 1195 C CA . GLU A 1 158 ? -0.268 -13.005 18.006 1.00 91.31 158 GLU A CA 1
ATOM 1196 C C . GLU A 1 158 ? -0.395 -11.487 17.888 1.00 91.31 158 GLU A C 1
ATOM 1198 O O . GLU A 1 158 ? 0.435 -10.819 17.262 1.00 91.31 158 GLU A O 1
ATOM 1203 N N . LEU A 1 159 ? -1.470 -10.950 18.457 1.00 91.75 159 LEU A N 1
ATOM 1204 C CA . LEU A 1 159 ? -1.679 -9.514 18.492 1.00 91.75 159 LEU A CA 1
ATOM 1205 C C . LEU A 1 159 ? -0.771 -8.897 19.565 1.00 91.75 159 LEU A C 1
ATOM 1207 O O . LEU A 1 159 ? -0.614 -9.500 20.625 1.00 91.75 159 LEU A O 1
ATOM 1211 N N . PRO A 1 160 ? -0.220 -7.686 19.344 1.00 90.56 160 PRO A N 1
ATOM 1212 C CA . PRO A 1 160 ? 0.535 -6.966 20.374 1.00 90.56 160 PRO A CA 1
ATOM 1213 C C . PRO A 1 160 ? -0.221 -6.818 21.697 1.00 90.56 160 PRO A C 1
ATOM 1215 O O . PRO A 1 160 ? 0.370 -6.855 22.770 1.00 90.56 160 PRO A O 1
ATOM 1218 N N . ASP A 1 161 ? -1.535 -6.645 21.593 1.00 89.31 161 ASP A N 1
ATOM 1219 C CA . ASP A 1 161 ? -2.477 -6.639 22.698 1.00 89.31 161 ASP A CA 1
ATOM 1220 C C . ASP A 1 161 ? -3.778 -7.247 22.174 1.00 89.31 161 ASP A C 1
ATOM 1222 O O . ASP A 1 161 ? -4.343 -6.770 21.182 1.00 89.31 161 ASP A O 1
ATOM 1226 N N . GLU A 1 162 ? -4.253 -8.313 22.820 1.00 87.88 162 GLU A N 1
ATOM 1227 C CA . GLU A 1 162 ? -5.515 -8.944 22.446 1.00 87.88 162 GLU A CA 1
ATOM 1228 C C . GLU A 1 162 ? -6.641 -7.914 22.474 1.00 87.88 162 GLU A C 1
ATOM 1230 O O . GLU A 1 162 ? -7.380 -7.854 21.496 1.00 87.88 162 GLU A O 1
ATOM 1235 N N . SER A 1 163 ? -6.671 -7.028 23.485 1.00 89.12 163 SER A N 1
ATOM 1236 C CA . SER A 1 163 ? -7.659 -5.963 23.724 1.00 89.12 163 SER A CA 1
ATOM 1237 C C . SER A 1 163 ? -7.587 -4.769 22.756 1.00 89.12 163 SER A C 1
ATOM 1239 O O . SER A 1 163 ? -8.483 -3.922 22.753 1.00 89.12 163 SER A O 1
ATOM 1241 N N . CYS A 1 164 ? -6.570 -4.717 21.886 1.00 92.19 164 CYS A N 1
ATOM 1242 C CA . CYS A 1 164 ? -6.333 -3.571 21.009 1.00 92.19 164 CYS A CA 1
ATOM 1243 C C . CYS A 1 164 ? -7.522 -3.271 20.078 1.00 92.19 164 CYS A C 1
ATOM 1245 O O . CYS A 1 164 ? -8.208 -4.170 19.574 1.00 92.19 164 CYS A O 1
ATOM 1247 N N . LEU A 1 165 ? -7.693 -1.992 19.759 1.00 93.19 165 LEU A N 1
ATOM 1248 C CA . LEU A 1 165 ? -8.569 -1.542 18.683 1.00 93.19 165 LEU A CA 1
ATOM 1249 C C . LEU A 1 165 ? -8.042 -2.006 17.319 1.00 93.19 165 LEU A C 1
ATOM 1251 O O . LEU A 1 165 ? -6.855 -1.865 17.004 1.00 93.19 165 LEU A O 1
ATOM 1255 N N . GLY A 1 166 ? -8.931 -2.564 16.500 1.00 92.94 166 GLY A N 1
ATOM 1256 C CA . GLY A 1 166 ? -8.541 -3.149 15.224 1.00 92.94 166 GLY A CA 1
ATOM 1257 C C . GLY A 1 166 ? -9.696 -3.771 14.451 1.00 92.94 166 GLY A C 1
ATOM 1258 O O . GLY A 1 166 ? -10.867 -3.592 14.779 1.00 92.94 166 GLY A O 1
ATOM 1259 N N . ILE A 1 167 ? -9.372 -4.506 13.397 1.00 94.31 167 ILE A N 1
ATOM 1260 C CA . ILE A 1 167 ? -10.350 -5.180 12.536 1.00 94.31 167 ILE A CA 1
ATOM 1261 C C . ILE A 1 167 ? -9.681 -6.384 11.871 1.00 94.31 167 ILE A C 1
ATOM 1263 O O . ILE A 1 167 ? -8.453 -6.458 11.796 1.00 94.31 167 ILE A O 1
ATOM 1267 N N . THR A 1 168 ? -10.480 -7.318 11.370 1.00 94.81 168 THR A N 1
ATOM 1268 C CA . THR A 1 168 ? -10.023 -8.278 10.366 1.00 94.81 168 THR A CA 1
ATOM 1269 C C . THR A 1 168 ? -10.329 -7.715 8.976 1.00 94.81 168 THR A C 1
ATOM 1271 O O . THR A 1 168 ? -11.506 -7.547 8.657 1.00 94.81 168 THR A O 1
ATOM 1274 N N . PRO A 1 169 ? -9.318 -7.356 8.160 1.00 94.75 169 PRO A N 1
ATOM 1275 C CA . PRO A 1 169 ? -9.549 -6.736 6.856 1.00 94.75 169 PRO A CA 1
ATOM 1276 C C . PRO A 1 169 ? -10.487 -7.563 5.954 1.00 94.75 169 PRO A C 1
ATOM 1278 O O . PRO A 1 169 ? -10.458 -8.792 6.023 1.00 94.75 169 PRO A O 1
ATOM 1281 N N . PRO A 1 170 ? -11.277 -6.930 5.066 1.00 93.00 170 PRO A N 1
ATOM 1282 C CA . PRO A 1 170 ? -12.205 -7.639 4.180 1.00 93.00 170 PRO A CA 1
ATOM 1283 C C . PRO A 1 170 ? -11.540 -8.744 3.340 1.00 93.00 170 PRO A C 1
ATOM 1285 O O . PRO A 1 170 ? -10.719 -8.473 2.473 1.00 93.00 170 PRO A O 1
ATOM 1288 N N . GLY A 1 171 ? -11.911 -10.007 3.558 1.00 91.06 171 GLY A N 1
ATOM 1289 C CA . GLY A 1 171 ? -11.318 -11.136 2.828 1.00 91.06 171 GLY A CA 1
ATOM 1290 C C . GLY A 1 171 ? -9.995 -11.663 3.402 1.00 91.06 171 GLY A C 1
ATOM 1291 O O . GLY A 1 171 ? -9.481 -12.664 2.900 1.00 91.06 171 GLY A O 1
ATOM 1292 N N . ALA A 1 172 ? -9.465 -11.047 4.463 1.00 94.00 172 ALA A N 1
ATOM 1293 C CA . ALA A 1 172 ? -8.319 -11.552 5.216 1.00 94.00 172 ALA A CA 1
ATOM 1294 C C . ALA A 1 172 ? -8.758 -12.536 6.312 1.00 94.00 172 ALA A C 1
ATOM 1296 O O . ALA A 1 172 ? -9.895 -12.516 6.788 1.00 94.00 172 ALA A O 1
ATOM 1297 N N . CYS A 1 173 ? -7.843 -13.405 6.725 1.00 95.19 173 CYS A N 1
ATOM 1298 C CA . CYS A 1 173 ? -8.097 -14.424 7.734 1.00 95.19 173 CYS A CA 1
ATOM 1299 C C . CYS A 1 173 ? -7.856 -13.930 9.165 1.00 95.19 173 CYS A C 1
ATOM 1301 O O . CYS A 1 173 ? -8.544 -14.374 10.093 1.00 95.19 173 CYS A O 1
ATOM 1303 N N . CYS A 1 174 ? -6.878 -13.047 9.351 1.00 95.31 174 CYS A N 1
ATOM 1304 C CA . CYS A 1 174 ? -6.334 -12.701 10.652 1.00 95.31 174 CYS A CA 1
ATOM 1305 C C . CYS A 1 174 ? -6.671 -11.266 11.076 1.00 95.31 174 CYS A C 1
ATOM 1307 O O . CYS A 1 174 ? -6.574 -10.336 10.270 1.00 95.31 174 CYS A O 1
ATOM 1309 N N . PRO A 1 175 ? -7.063 -11.066 12.350 1.00 94.69 175 PRO A N 1
ATOM 1310 C CA . PRO A 1 175 ? -7.258 -9.732 12.893 1.00 94.69 175 PRO A CA 1
ATOM 1311 C C . PRO A 1 175 ? -5.919 -9.002 13.009 1.00 94.69 175 PRO A C 1
ATOM 1313 O O . PRO A 1 175 ? -4.876 -9.627 13.196 1.00 94.69 175 PRO A O 1
ATOM 1316 N N . LEU A 1 176 ? -5.959 -7.672 12.965 1.00 94.19 176 LEU A N 1
ATOM 1317 C CA . LEU A 1 176 ? -4.799 -6.819 13.216 1.00 94.19 176 LEU A CA 1
ATOM 1318 C C . LEU A 1 176 ? -5.176 -5.606 14.074 1.00 94.19 176 LEU A C 1
ATOM 1320 O O . LEU A 1 176 ? -6.335 -5.187 14.097 1.00 94.19 176 LEU A O 1
ATOM 1324 N N . CYS A 1 177 ? -4.196 -5.056 14.793 1.00 94.56 177 CYS A N 1
ATOM 1325 C CA . CYS A 1 177 ? -4.341 -3.815 15.558 1.00 94.56 177 CYS A CA 1
ATOM 1326 C C . CYS A 1 177 ? -4.048 -2.601 14.672 1.00 94.56 177 CYS A C 1
ATOM 1328 O O . CYS A 1 177 ? -3.071 -2.605 13.920 1.00 94.56 177 CYS A O 1
ATOM 1330 N N . GLY A 1 178 ? -4.833 -1.537 14.820 1.00 94.69 178 GLY A N 1
ATOM 1331 C CA . GLY A 1 178 ? -4.567 -0.268 14.149 1.00 94.69 178 GLY A CA 1
ATOM 1332 C C . GLY A 1 178 ? -5.821 0.469 13.698 1.00 94.69 178 GLY A C 1
ATOM 1333 O O . GLY A 1 178 ? -6.917 -0.089 13.588 1.00 94.69 178 GLY A O 1
ATOM 1334 N N . GLY A 1 179 ? -5.636 1.750 13.396 1.00 96.31 179 GLY A N 1
ATOM 1335 C CA . GLY A 1 179 ? -6.684 2.607 12.870 1.00 96.31 179 GLY A CA 1
ATOM 1336 C C . GLY A 1 179 ? -7.044 2.196 11.452 1.00 96.31 179 GLY A C 1
ATOM 1337 O O . GLY A 1 179 ? -6.223 2.301 10.549 1.00 96.31 179 GLY A O 1
ATOM 1338 N N . SER A 1 180 ? -8.266 1.721 11.247 1.00 96.69 180 SER A N 1
ATOM 1339 C CA . SER A 1 180 ? -8.707 1.217 9.943 1.00 96.69 180 SER A CA 1
ATOM 1340 C C . SER A 1 180 ? -9.762 2.116 9.310 1.00 96.69 180 SER A C 1
ATOM 1342 O O . SER A 1 180 ? -10.655 2.607 10.007 1.00 96.69 180 SER A O 1
ATOM 1344 N N . LEU A 1 181 ? -9.655 2.309 7.995 1.00 97.50 181 LEU A N 1
ATOM 1345 C CA . LEU A 1 181 ? -10.498 3.168 7.171 1.00 97.50 181 LEU A CA 1
ATOM 1346 C C . LEU A 1 181 ? -10.985 2.421 5.925 1.00 97.50 181 LEU A C 1
ATOM 1348 O O . LEU A 1 181 ? -10.222 1.692 5.292 1.00 97.50 181 LEU A O 1
ATOM 1352 N N . ARG A 1 182 ? -12.222 2.691 5.511 1.00 97.25 182 ARG A N 1
ATOM 1353 C CA . ARG A 1 182 ? -12.696 2.433 4.147 1.00 97.25 182 ARG A CA 1
ATOM 1354 C C . ARG A 1 182 ? -12.837 3.753 3.404 1.00 97.25 182 ARG A C 1
ATOM 1356 O O . ARG A 1 182 ? -13.531 4.662 3.868 1.00 97.25 182 ARG A O 1
ATOM 1363 N N . LEU A 1 183 ? -12.159 3.859 2.267 1.00 97.94 183 LEU A N 1
ATOM 1364 C CA . LEU A 1 183 ? -12.107 5.058 1.440 1.00 97.94 183 LEU A CA 1
ATOM 1365 C C . LEU A 1 183 ? -12.856 4.834 0.127 1.00 97.94 183 LEU A C 1
ATOM 1367 O O . LEU A 1 183 ? -12.523 3.933 -0.645 1.00 97.94 183 LEU A O 1
ATOM 1371 N N . LEU A 1 184 ? -13.817 5.708 -0.163 1.00 97.06 184 LEU A N 1
ATOM 1372 C CA . LEU A 1 184 ? -14.473 5.769 -1.465 1.00 97.06 184 LEU A CA 1
ATOM 1373 C C . LEU A 1 184 ? -13.771 6.791 -2.353 1.00 97.06 184 LEU A C 1
ATOM 1375 O O . LEU A 1 184 ? -13.480 7.911 -1.919 1.00 97.06 184 LEU A O 1
ATOM 1379 N N . TYR A 1 185 ? -13.561 6.445 -3.621 1.00 95.19 185 TYR A N 1
ATOM 1380 C CA . TYR A 1 185 ? -12.935 7.329 -4.601 1.00 95.19 185 TYR A CA 1
ATOM 1381 C C . TYR A 1 185 ? -13.775 7.468 -5.873 1.00 95.19 185 TYR A C 1
ATOM 1383 O O . TYR A 1 185 ? -14.464 6.545 -6.308 1.00 95.19 185 TYR A O 1
ATOM 1391 N N . SER A 1 186 ? -13.710 8.642 -6.501 1.00 93.94 186 SER A N 1
ATOM 1392 C CA . SER A 1 186 ? -14.401 8.918 -7.755 1.00 93.94 186 SER A CA 1
ATOM 1393 C C . SER A 1 186 ? -13.537 8.526 -8.945 1.00 93.94 186 SER A C 1
ATOM 1395 O O . SER A 1 186 ? -12.631 9.250 -9.365 1.00 93.94 186 SER A O 1
ATOM 1397 N N . ARG A 1 187 ? -13.892 7.413 -9.585 1.00 90.38 187 ARG A N 1
ATOM 1398 C CA . ARG A 1 187 ? -13.252 7.001 -10.837 1.00 90.38 187 ARG A CA 1
ATOM 1399 C C . ARG A 1 187 ? -13.372 8.052 -11.950 1.00 90.38 187 ARG A C 1
ATOM 1401 O O . ARG A 1 187 ? -12.435 8.236 -12.714 1.00 90.38 187 ARG A O 1
ATOM 1408 N N . LYS A 1 188 ? -14.475 8.809 -12.002 1.00 90.62 188 LYS A N 1
ATOM 1409 C CA . LYS A 1 188 ? -14.655 9.905 -12.972 1.00 90.62 188 LYS A CA 1
ATOM 1410 C C . LYS A 1 188 ? -13.638 11.034 -12.769 1.00 90.62 188 LYS A C 1
ATOM 1412 O O . LYS A 1 188 ? -13.202 11.639 -13.744 1.00 90.62 188 LYS A O 1
ATOM 1417 N N . GLN A 1 189 ? -13.271 11.337 -11.522 1.00 91.19 189 GLN A N 1
ATOM 1418 C CA . GLN A 1 189 ? -12.225 12.324 -11.236 1.00 91.19 189 GLN A CA 1
ATOM 1419 C C . GLN A 1 189 ? -10.848 11.801 -11.650 1.00 91.19 189 GLN A C 1
ATOM 1421 O O . GLN A 1 189 ? -10.096 12.540 -12.278 1.00 91.19 189 GLN A O 1
ATOM 1426 N N . ILE A 1 190 ? -10.570 10.517 -11.401 1.00 89.69 190 ILE A N 1
ATOM 1427 C CA . ILE A 1 190 ? -9.357 9.846 -11.894 1.00 89.69 190 ILE A CA 1
ATOM 1428 C C . ILE A 1 190 ? -9.280 9.914 -13.423 1.00 89.69 190 ILE A C 1
ATOM 1430 O O . ILE A 1 190 ? -8.260 10.331 -13.960 1.00 89.69 190 ILE A O 1
ATOM 1434 N N . ASP A 1 191 ? -10.362 9.584 -14.129 1.00 88.94 191 ASP A N 1
ATOM 1435 C CA . ASP A 1 191 ? -10.408 9.606 -15.596 1.00 88.94 191 ASP A CA 1
ATOM 1436 C C . ASP A 1 191 ? -10.117 11.006 -16.153 1.00 88.94 191 ASP A C 1
ATOM 1438 O O . ASP A 1 191 ? -9.324 11.157 -17.082 1.00 88.94 191 ASP A O 1
ATOM 1442 N N . ARG A 1 192 ? -10.706 12.048 -15.551 1.00 88.56 192 ARG A N 1
ATOM 1443 C CA . ARG A 1 192 ? -10.440 13.447 -15.927 1.00 88.56 192 ARG A CA 1
ATOM 1444 C C . ARG A 1 192 ? -8.988 13.845 -15.682 1.00 88.56 192 ARG A C 1
ATOM 1446 O O . ARG A 1 192 ? -8.397 14.505 -16.532 1.00 88.56 192 ARG A O 1
ATOM 1453 N N . ALA A 1 193 ? -8.426 13.459 -14.540 1.00 86.50 193 ALA A N 1
ATOM 1454 C CA . ALA A 1 193 ? -7.045 13.773 -14.201 1.00 86.50 193 ALA A CA 1
ATOM 1455 C C . ALA A 1 193 ? -6.065 13.068 -15.155 1.00 86.50 193 ALA A C 1
ATOM 1457 O O . ALA A 1 193 ? -5.166 13.709 -15.692 1.00 86.50 193 ALA A O 1
ATOM 1458 N N . LEU A 1 194 ? -6.287 11.786 -15.458 1.00 85.12 194 LEU A N 1
ATOM 1459 C CA . LEU A 1 194 ? -5.489 11.044 -16.440 1.00 85.12 194 LEU A CA 1
ATOM 1460 C C . LEU A 1 194 ? -5.571 11.658 -17.839 1.00 85.12 194 LEU A C 1
ATOM 1462 O O . LEU A 1 194 ? -4.547 11.794 -18.507 1.00 85.12 194 LEU A O 1
ATOM 1466 N N . TYR A 1 195 ? -6.772 12.061 -18.264 1.00 84.50 195 TYR A N 1
ATOM 1467 C CA . TYR A 1 195 ? -6.969 12.743 -19.541 1.00 84.50 195 TYR A CA 1
ATOM 1468 C C . TYR A 1 195 ? -6.183 14.060 -19.602 1.00 84.50 195 TYR A C 1
ATOM 1470 O O . TYR A 1 195 ? -5.474 14.314 -20.575 1.00 84.50 195 TYR A O 1
ATOM 1478 N N . ALA A 1 196 ? -6.248 14.869 -18.539 1.00 84.44 196 ALA A N 1
ATOM 1479 C CA . ALA A 1 196 ? -5.518 16.132 -18.447 1.00 84.44 196 ALA A CA 1
ATOM 1480 C C . ALA A 1 196 ? -3.990 15.945 -18.453 1.00 84.44 196 ALA A C 1
ATOM 1482 O O . ALA A 1 196 ? -3.270 16.782 -18.992 1.00 84.44 196 ALA A O 1
ATOM 1483 N N . LEU A 1 197 ? -3.488 14.837 -17.900 1.00 79.62 197 LEU A N 1
ATOM 1484 C CA . LEU A 1 197 ? -2.058 14.520 -17.851 1.00 79.62 197 LEU A CA 1
ATOM 1485 C C . LEU A 1 197 ? -1.494 13.964 -19.171 1.00 79.62 197 LEU A C 1
ATOM 1487 O O . LEU A 1 197 ? -0.281 13.760 -19.261 1.00 79.62 197 LEU A O 1
ATOM 1491 N N . GLN A 1 198 ? -2.333 13.724 -20.190 1.00 68.31 198 GLN A N 1
ATOM 1492 C CA . GLN A 1 198 ? -1.929 13.326 -21.550 1.00 68.31 198 GLN A CA 1
ATOM 1493 C C . GLN A 1 198 ? -0.861 12.210 -21.593 1.00 68.31 198 GLN A C 1
ATOM 1495 O O . GLN A 1 198 ? 0.077 12.262 -22.386 1.00 68.31 198 GLN A O 1
ATOM 1500 N N . ASN A 1 199 ? -0.971 11.200 -20.722 1.00 60.31 199 ASN A N 1
ATOM 1501 C CA . ASN A 1 199 ? -0.017 10.085 -20.602 1.00 60.31 199 ASN A CA 1
ATOM 1502 C C . ASN A 1 199 ? 1.428 10.453 -20.199 1.00 60.31 199 ASN A C 1
ATOM 1504 O O . ASN A 1 199 ? 2.312 9.606 -20.316 1.00 60.31 199 ASN A O 1
ATOM 1508 N N . ARG A 1 200 ? 1.700 11.646 -19.647 1.00 59.72 200 ARG A N 1
ATOM 1509 C CA . ARG A 1 200 ? 3.043 12.018 -19.138 1.00 59.72 200 ARG A CA 1
ATOM 1510 C C . ARG A 1 200 ? 3.468 11.293 -17.847 1.00 59.72 200 ARG A C 1
ATOM 1512 O O . ARG A 1 200 ? 4.501 11.619 -17.275 1.00 59.72 200 ARG A O 1
ATOM 1519 N N . GLY A 1 201 ? 2.691 10.304 -17.402 1.00 60.19 201 GLY A N 1
ATOM 1520 C CA . GLY A 1 201 ? 3.004 9.449 -16.259 1.00 60.19 201 GLY A CA 1
ATOM 1521 C C . GLY A 1 201 ? 1.739 9.013 -15.532 1.00 60.19 201 GLY A C 1
ATOM 1522 O O . GLY A 1 201 ? 1.272 9.692 -14.617 1.00 60.19 201 GLY A O 1
ATOM 1523 N N . THR A 1 202 ? 1.188 7.860 -15.914 1.00 62.66 202 THR A N 1
ATOM 1524 C CA . THR A 1 202 ? 0.073 7.217 -15.192 1.00 62.66 202 THR A CA 1
ATOM 1525 C C . THR A 1 202 ? 0.446 6.829 -13.760 1.00 62.66 202 THR A C 1
ATOM 1527 O O . THR A 1 202 ? -0.427 6.611 -12.926 1.00 62.66 202 THR A O 1
ATOM 1530 N N . ASP A 1 203 ? 1.744 6.798 -13.454 1.00 67.81 203 ASP A N 1
ATOM 1531 C CA . ASP A 1 203 ? 2.286 6.484 -12.130 1.00 67.81 203 ASP A CA 1
ATOM 1532 C C . ASP A 1 203 ? 1.848 7.498 -11.063 1.00 67.81 203 ASP A C 1
ATOM 1534 O O . ASP A 1 203 ? 1.857 7.200 -9.870 1.00 67.81 203 ASP A O 1
ATOM 1538 N N . SER A 1 204 ? 1.403 8.686 -11.484 1.00 72.69 204 SER A N 1
ATOM 1539 C CA . SER A 1 204 ? 0.849 9.710 -10.597 1.00 72.69 204 SER A CA 1
ATOM 1540 C C . SER A 1 204 ? -0.505 9.327 -9.982 1.00 72.69 204 SER A C 1
ATOM 1542 O O . SER A 1 204 ? -0.837 9.833 -8.909 1.00 72.69 204 SER A O 1
ATOM 1544 N N . ILE A 1 205 ? -1.277 8.421 -10.607 1.00 84.00 205 ILE A N 1
ATOM 1545 C CA . ILE A 1 205 ? -2.647 8.077 -10.182 1.00 84.00 205 ILE A CA 1
ATOM 1546 C C . ILE A 1 205 ? -2.859 6.557 -10.157 1.00 84.00 205 ILE A C 1
ATOM 1548 O O . ILE A 1 205 ? -3.680 5.991 -10.873 1.00 84.00 205 ILE A O 1
ATOM 1552 N N . ASN A 1 206 ? -2.145 5.875 -9.268 1.00 89.12 206 ASN A N 1
ATOM 1553 C CA . ASN A 1 206 ? -2.385 4.469 -8.943 1.00 89.12 206 ASN A CA 1
ATOM 1554 C C . ASN A 1 206 ? -2.556 4.283 -7.427 1.00 89.12 206 ASN A C 1
ATOM 1556 O O . ASN A 1 206 ? -2.362 5.219 -6.646 1.00 89.12 206 ASN A O 1
ATOM 1560 N N . LEU A 1 207 ? -2.917 3.066 -7.003 1.00 93.06 207 LEU A N 1
ATOM 1561 C CA . LEU A 1 207 ? -3.108 2.758 -5.582 1.00 93.06 207 LEU A CA 1
ATOM 1562 C C . LEU A 1 207 ? -1.871 3.114 -4.744 1.00 93.06 207 LEU A C 1
ATOM 1564 O O . LEU A 1 207 ? -2.002 3.694 -3.674 1.00 93.06 207 LEU A O 1
ATOM 1568 N N . ARG A 1 208 ? -0.666 2.802 -5.232 1.00 93.00 208 ARG A N 1
ATOM 1569 C CA . ARG A 1 208 ? 0.579 3.066 -4.500 1.00 93.00 208 ARG A CA 1
ATOM 1570 C C . ARG A 1 208 ? 0.792 4.562 -4.278 1.00 93.00 208 ARG A C 1
ATOM 1572 O O . ARG A 1 208 ? 1.156 4.960 -3.177 1.00 93.00 208 ARG A O 1
ATOM 1579 N N . SER A 1 209 ? 0.5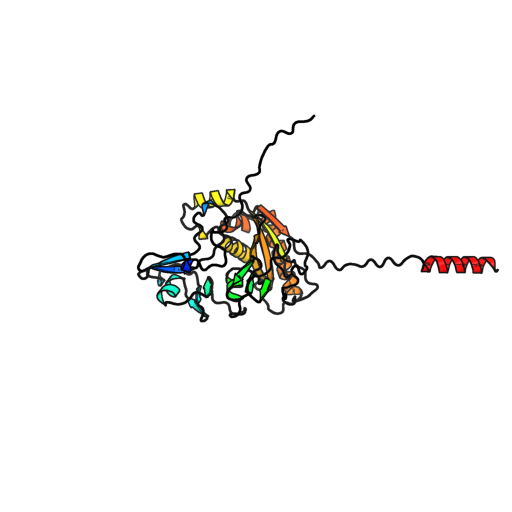70 5.387 -5.295 1.00 92.81 209 SER A N 1
ATOM 1580 C CA . SER A 1 209 ? 0.716 6.843 -5.197 1.00 92.81 209 SER A CA 1
ATOM 1581 C C . SER A 1 209 ? -0.327 7.464 -4.272 1.00 92.81 209 SER A C 1
ATOM 1583 O O . SER A 1 209 ? -0.004 8.399 -3.538 1.00 92.81 209 SER A O 1
ATOM 1585 N N . LEU A 1 210 ? -1.540 6.902 -4.238 1.00 95.81 210 LEU A N 1
ATOM 1586 C CA . LEU A 1 210 ? -2.577 7.267 -3.273 1.00 95.81 210 LEU A CA 1
ATOM 1587 C C . LEU A 1 210 ? -2.154 6.904 -1.845 1.00 95.81 210 LEU A C 1
ATOM 1589 O O . LEU A 1 210 ? -2.153 7.769 -0.976 1.00 95.81 210 LEU A O 1
ATOM 1593 N N . LEU A 1 211 ? -1.720 5.665 -1.599 1.00 97.25 211 LEU A N 1
ATOM 1594 C CA . LEU A 1 211 ? -1.285 5.235 -0.267 1.00 97.25 211 LEU A CA 1
ATOM 1595 C C . LEU A 1 211 ? -0.062 6.024 0.224 1.00 97.25 211 LEU A C 1
ATOM 1597 O O . LEU A 1 211 ? -0.050 6.455 1.372 1.00 97.25 211 LEU A O 1
ATOM 1601 N N . LYS A 1 212 ? 0.923 6.301 -0.643 1.00 96.00 212 LYS A N 1
ATOM 1602 C CA . LYS A 1 212 ? 2.054 7.197 -0.327 1.00 96.00 212 LYS A CA 1
ATOM 1603 C C . LYS A 1 212 ? 1.594 8.627 -0.021 1.00 96.00 212 LYS A C 1
ATOM 1605 O O . LYS A 1 212 ? 2.205 9.305 0.800 1.00 96.00 212 LYS A O 1
ATOM 1610 N N . GLY A 1 213 ? 0.544 9.103 -0.692 1.00 96.56 213 GLY A N 1
ATOM 1611 C CA . GLY A 1 213 ? -0.089 10.388 -0.388 1.00 96.56 213 GLY A CA 1
ATOM 1612 C C . GLY A 1 213 ? -0.699 10.412 1.007 1.00 96.56 213 GLY A C 1
ATOM 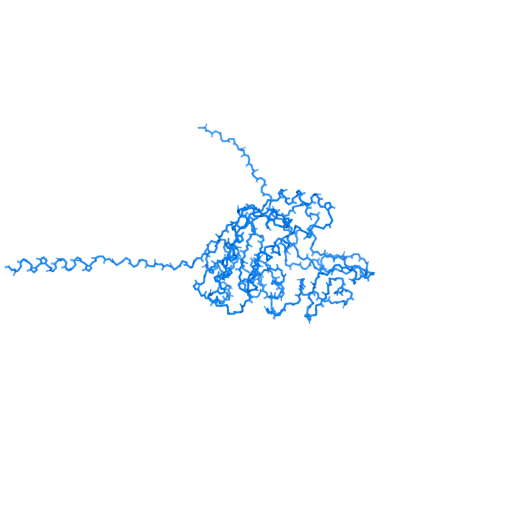1613 O O . GLY A 1 213 ? -0.467 11.353 1.761 1.00 96.56 213 GLY A O 1
ATOM 1614 N N . LEU A 1 214 ? -1.408 9.347 1.387 1.00 97.81 214 LEU A N 1
ATOM 1615 C CA . LEU A 1 214 ? -1.957 9.195 2.734 1.00 97.81 214 LEU A CA 1
ATOM 1616 C C . LEU A 1 214 ? -0.852 9.078 3.786 1.00 97.81 214 LEU A C 1
ATOM 1618 O O . LEU A 1 214 ? -0.948 9.703 4.837 1.00 97.81 214 LEU A O 1
ATOM 1622 N N . GLU A 1 215 ? 0.222 8.345 3.490 1.00 97.25 215 GLU A N 1
ATOM 1623 C CA . GLU A 1 215 ? 1.387 8.214 4.369 1.00 97.25 215 GLU A CA 1
ATOM 1624 C C . GLU A 1 215 ? 2.030 9.573 4.676 1.00 97.25 215 GLU A C 1
ATOM 1626 O O . GLU A 1 215 ? 2.368 9.837 5.824 1.00 97.25 215 GLU A O 1
ATOM 1631 N N . ARG A 1 216 ? 2.083 10.500 3.708 1.00 96.50 216 ARG A N 1
ATOM 1632 C CA . ARG A 1 216 ? 2.530 11.889 3.948 1.00 96.50 216 ARG A CA 1
ATOM 1633 C C . ARG A 1 216 ? 1.622 12.687 4.891 1.00 96.50 216 ARG A C 1
ATOM 1635 O O . ARG A 1 216 ? 2.048 13.714 5.418 1.00 96.50 216 ARG A O 1
ATOM 1642 N N . GLN A 1 217 ? 0.372 12.268 5.092 1.00 97.25 217 GLN A N 1
ATOM 1643 C CA . GLN A 1 217 ? -0.534 12.906 6.054 1.00 97.25 217 GLN A CA 1
ATOM 1644 C C . GLN A 1 217 ? -0.358 12.357 7.478 1.00 97.25 217 GLN A C 1
ATOM 1646 O O . GLN A 1 217 ? -0.823 12.991 8.435 1.00 97.25 217 GLN A O 1
ATOM 1651 N N . VAL A 1 218 ? 0.339 11.226 7.628 1.00 97.31 218 VAL A N 1
ATOM 1652 C CA . VAL A 1 218 ? 0.712 10.661 8.925 1.00 97.31 218 VAL A CA 1
ATOM 1653 C C . VAL A 1 218 ? 1.927 11.412 9.473 1.00 97.31 218 VAL A C 1
ATOM 1655 O O . VAL A 1 218 ? 2.950 11.549 8.811 1.00 97.31 218 VAL A O 1
ATOM 1658 N N . GLN A 1 219 ? 1.805 11.946 10.684 1.00 95.88 219 GLN A N 1
ATOM 1659 C CA . GLN A 1 219 ? 2.835 12.753 11.350 1.00 95.88 219 GLN A CA 1
ATOM 1660 C C . GLN A 1 219 ? 3.688 11.927 12.316 1.00 95.88 219 GLN A C 1
ATOM 1662 O O . GLN A 1 219 ? 4.780 12.344 12.696 1.00 95.88 219 GLN A O 1
ATOM 1667 N N . ILE A 1 220 ? 3.195 10.757 12.717 1.00 96.06 220 ILE A N 1
ATOM 1668 C CA . ILE A 1 220 ? 3.856 9.892 13.689 1.00 96.06 220 ILE A CA 1
ATOM 1669 C C . ILE A 1 220 ? 4.703 8.868 12.937 1.00 96.06 220 ILE A C 1
ATOM 1671 O O . ILE A 1 220 ? 4.172 7.961 12.306 1.00 96.06 220 ILE A O 1
ATOM 1675 N N . ALA A 1 221 ? 6.028 8.984 13.048 1.00 91.50 221 ALA A N 1
ATOM 1676 C CA . ALA A 1 221 ? 6.986 8.147 12.314 1.00 91.50 221 ALA A CA 1
ATOM 1677 C C . ALA A 1 221 ? 6.889 6.638 12.623 1.00 91.50 221 ALA A C 1
ATOM 1679 O O . ALA A 1 221 ? 7.390 5.811 11.866 1.00 91.50 221 ALA A O 1
ATOM 1680 N N . GLN A 1 222 ? 6.269 6.275 13.747 1.00 93.12 222 GLN A N 1
ATOM 1681 C CA . GLN A 1 222 ? 6.051 4.884 14.152 1.00 93.12 222 GLN A CA 1
ATOM 1682 C C . GLN A 1 222 ? 4.819 4.262 13.483 1.00 93.12 222 GLN A C 1
ATOM 1684 O O . GLN A 1 222 ? 4.664 3.045 13.521 1.00 93.12 222 GLN A O 1
ATOM 1689 N N . CYS A 1 223 ? 3.961 5.072 12.859 1.00 96.88 223 CYS A N 1
ATOM 1690 C CA . CYS A 1 223 ? 2.755 4.624 12.181 1.00 96.88 223 CYS A CA 1
ATOM 1691 C C . CYS A 1 223 ? 2.997 4.523 10.678 1.00 96.88 223 CYS A C 1
ATOM 1693 O O . CYS A 1 223 ? 3.575 5.413 10.061 1.00 96.88 223 CYS A O 1
ATOM 1695 N N . THR A 1 224 ? 2.524 3.434 10.081 1.00 96.25 224 THR A N 1
ATOM 1696 C CA . THR A 1 224 ? 2.650 3.178 8.643 1.00 96.25 224 THR A CA 1
ATOM 1697 C C . THR A 1 224 ? 1.286 2.949 8.027 1.00 96.25 224 THR A C 1
ATOM 1699 O O . THR A 1 224 ? 0.417 2.326 8.639 1.00 96.25 224 THR A O 1
ATOM 1702 N N . VAL A 1 225 ? 1.109 3.455 6.808 1.00 98.06 225 VAL A N 1
ATOM 1703 C CA . VAL A 1 225 ? -0.118 3.285 6.029 1.00 98.06 225 VAL A CA 1
ATOM 1704 C C . VAL A 1 225 ? 0.020 2.050 5.157 1.00 98.06 225 VAL A C 1
ATOM 1706 O O . VAL A 1 225 ? 0.979 1.909 4.400 1.00 98.06 225 VAL A O 1
ATOM 1709 N N . ARG A 1 226 ? -0.958 1.153 5.236 1.00 97.62 226 ARG A N 1
ATOM 1710 C CA . ARG A 1 226 ? -1.035 -0.044 4.399 1.00 97.62 226 ARG A CA 1
ATOM 1711 C C . ARG A 1 226 ? -2.446 -0.181 3.857 1.00 97.62 226 ARG A C 1
ATOM 1713 O O . ARG A 1 226 ? -3.397 0.176 4.543 1.00 97.62 226 ARG A O 1
ATOM 1720 N N . GLY A 1 227 ? -2.616 -0.678 2.639 1.00 96.94 227 GLY A N 1
ATOM 1721 C CA . GLY A 1 227 ? -3.955 -0.749 2.066 1.00 96.94 227 GLY A CA 1
ATOM 1722 C C . GLY A 1 227 ? -4.041 -1.385 0.692 1.00 96.94 227 GLY A C 1
ATOM 1723 O O . GLY A 1 227 ? -3.045 -1.586 0.005 1.00 96.94 227 GLY A O 1
ATOM 1724 N N . TYR A 1 228 ? -5.261 -1.719 0.295 1.00 96.00 228 TYR A N 1
ATOM 1725 C CA . TYR A 1 228 ? -5.553 -2.373 -0.975 1.00 96.00 228 TYR A CA 1
ATOM 1726 C C . TYR A 1 228 ? -6.971 -2.049 -1.447 1.00 96.00 228 TYR A C 1
ATOM 1728 O O . TYR A 1 228 ? -7.800 -1.560 -0.683 1.00 96.00 228 TYR A O 1
ATOM 1736 N N . VAL A 1 229 ? -7.240 -2.306 -2.727 1.00 94.12 229 VAL A N 1
ATOM 1737 C CA . VAL A 1 229 ? -8.591 -2.198 -3.294 1.00 94.12 229 VAL A CA 1
ATOM 1738 C C . VAL A 1 229 ? -9.347 -3.482 -2.974 1.00 94.12 229 VAL A C 1
ATOM 1740 O O . VAL A 1 229 ? -8.871 -4.565 -3.320 1.00 94.12 229 VAL A O 1
ATOM 1743 N N . THR A 1 230 ? -10.505 -3.368 -2.331 1.00 92.19 230 THR A N 1
ATOM 1744 C CA . THR A 1 230 ? -11.327 -4.529 -1.978 1.00 92.19 230 THR A CA 1
ATOM 1745 C C . THR A 1 230 ? -12.174 -5.000 -3.167 1.00 92.19 230 THR A C 1
ATOM 1747 O O . THR A 1 230 ? -12.212 -4.379 -4.234 1.00 92.19 230 THR A O 1
ATOM 1750 N N . VAL A 1 231 ? -12.899 -6.105 -2.978 1.00 87.44 231 VAL A N 1
ATOM 1751 C CA . VAL A 1 231 ? -13.883 -6.601 -3.954 1.00 87.44 231 VAL A CA 1
ATOM 1752 C C . VAL A 1 231 ? -15.076 -5.656 -4.139 1.00 87.44 231 VAL A C 1
ATOM 1754 O O . VAL A 1 231 ? -15.652 -5.621 -5.223 1.00 87.44 231 VAL A O 1
ATOM 1757 N N . GLU A 1 232 ? -15.406 -4.851 -3.125 1.00 86.69 232 GLU A N 1
ATOM 1758 C CA . GLU A 1 232 ? -16.469 -3.834 -3.161 1.00 86.69 232 GLU A CA 1
ATOM 1759 C C . GLU A 1 232 ? -16.013 -2.541 -3.852 1.00 86.69 232 GLU A C 1
ATOM 1761 O O . GLU A 1 232 ? -16.760 -1.568 -3.936 1.00 86.69 232 GLU A O 1
ATOM 1766 N N . THR A 1 233 ? -14.800 -2.536 -4.414 1.00 87.88 233 THR A N 1
ATOM 1767 C CA . THR A 1 233 ? -14.234 -1.436 -5.206 1.00 87.88 233 THR A CA 1
ATOM 1768 C C . THR A 1 233 ? -13.904 -0.170 -4.409 1.00 87.88 233 THR A C 1
ATOM 1770 O O . THR A 1 233 ? -13.531 0.842 -5.003 1.00 87.88 233 THR A O 1
ATOM 1773 N N . ASP A 1 234 ? -13.953 -0.237 -3.078 1.00 93.56 234 ASP A N 1
ATOM 1774 C CA . ASP A 1 234 ? -13.391 0.752 -2.161 1.00 93.56 234 ASP A CA 1
ATOM 1775 C C . ASP A 1 234 ? -11.916 0.441 -1.844 1.00 93.56 234 ASP A C 1
ATOM 1777 O O . ASP A 1 234 ? -11.368 -0.600 -2.223 1.00 93.56 234 ASP A O 1
ATOM 1781 N N . ILE A 1 235 ? -11.234 1.382 -1.191 1.00 96.88 235 ILE A N 1
ATOM 1782 C CA . ILE A 1 235 ? -9.860 1.188 -0.720 1.00 96.88 235 ILE A CA 1
ATOM 1783 C C . ILE A 1 235 ? -9.913 0.976 0.787 1.00 96.88 235 ILE A C 1
ATOM 1785 O O . ILE A 1 235 ? -10.268 1.885 1.538 1.00 96.88 235 ILE A O 1
ATOM 1789 N N . PHE A 1 236 ? -9.524 -0.215 1.228 1.00 97.50 236 PHE A N 1
ATOM 1790 C CA . PHE A 1 236 ? -9.324 -0.495 2.639 1.00 97.50 236 PHE A CA 1
ATOM 1791 C C . PHE A 1 236 ? -7.912 -0.073 3.040 1.00 97.50 236 PHE A C 1
ATOM 1793 O O . PHE A 1 236 ? -6.931 -0.467 2.403 1.00 97.50 236 PHE A O 1
ATOM 1800 N N . VAL A 1 237 ? -7.812 0.719 4.102 1.00 98.25 237 VAL A N 1
ATOM 1801 C CA . VAL A 1 237 ? -6.552 1.223 4.647 1.00 98.25 237 VAL A CA 1
ATOM 1802 C C . VAL A 1 237 ? -6.472 0.883 6.126 1.00 98.25 237 VAL A C 1
ATOM 1804 O O . VAL A 1 237 ? -7.430 1.073 6.867 1.00 98.25 237 VAL A O 1
ATOM 1807 N N . VAL A 1 238 ? -5.306 0.433 6.565 1.00 97.56 238 VAL A N 1
ATOM 1808 C CA . VAL A 1 238 ? -4.942 0.317 7.972 1.00 97.56 238 VAL A CA 1
ATOM 1809 C C . VAL A 1 238 ? -3.710 1.172 8.242 1.00 97.56 238 VAL A C 1
ATOM 1811 O O . VAL A 1 238 ? -2.717 1.124 7.514 1.00 97.56 238 VAL A O 1
ATOM 1814 N N . ILE A 1 239 ? -3.785 1.958 9.309 1.00 98.06 239 ILE A N 1
ATOM 1815 C CA . ILE A 1 239 ? -2.671 2.669 9.915 1.00 98.06 239 ILE A CA 1
ATOM 1816 C C . ILE A 1 239 ? -2.284 1.919 11.181 1.00 98.06 239 ILE A C 1
ATOM 1818 O O . ILE A 1 239 ? -3.027 1.884 12.163 1.00 98.06 239 ILE A O 1
ATOM 1822 N N . GLN A 1 240 ? -1.118 1.290 11.142 1.00 95.50 240 GLN A N 1
ATOM 1823 C CA . GLN A 1 240 ? -0.630 0.429 12.214 1.00 95.50 240 GLN A CA 1
ATOM 1824 C C . GLN A 1 240 ? 0.814 0.759 12.570 1.00 95.50 240 GLN A C 1
ATOM 1826 O O . GLN A 1 240 ? 1.546 1.350 11.768 1.00 95.50 240 GLN A O 1
ATOM 1831 N N . SER A 1 241 ? 1.226 0.349 13.769 1.00 94.75 241 SER A N 1
ATOM 1832 C CA . SER A 1 241 ? 2.611 0.510 14.199 1.00 94.75 241 SER A CA 1
ATOM 1833 C C . SER A 1 241 ? 3.559 -0.328 13.337 1.00 94.75 241 SER A C 1
ATOM 1835 O O . SER A 1 241 ? 3.226 -1.435 12.905 1.00 94.75 241 SER A O 1
ATOM 1837 N N . ASN A 1 242 ? 4.747 0.217 13.093 1.00 92.19 242 ASN A N 1
ATOM 1838 C CA . ASN A 1 242 ? 5.881 -0.471 12.479 1.00 92.19 242 ASN A CA 1
ATOM 1839 C C . ASN A 1 242 ? 6.901 -0.973 13.520 1.00 92.19 242 ASN A C 1
ATOM 1841 O O . ASN A 1 242 ? 7.967 -1.475 13.159 1.00 92.19 242 ASN A O 1
ATOM 1845 N N . GLU A 1 243 ? 6.608 -0.804 14.810 1.00 90.69 243 GLU A N 1
ATOM 1846 C CA . GLU A 1 243 ? 7.391 -1.390 15.897 1.00 90.69 243 GLU A CA 1
ATOM 1847 C C . GLU A 1 243 ? 6.982 -2.850 16.125 1.00 90.69 243 GLU A C 1
ATOM 1849 O O . GLU A 1 243 ? 5.808 -3.197 16.010 1.00 90.69 243 GLU A O 1
ATOM 1854 N N . GLY A 1 244 ? 7.950 -3.709 16.462 1.00 84.75 244 GLY A N 1
ATOM 1855 C CA . GLY A 1 244 ? 7.684 -5.134 16.703 1.00 84.75 244 GLY A CA 1
ATOM 1856 C C . GLY A 1 244 ? 6.856 -5.394 17.965 1.00 84.75 244 GLY A C 1
ATOM 1857 O O . GLY A 1 244 ? 6.042 -6.310 17.983 1.00 84.75 244 GLY A O 1
ATOM 1858 N N . TYR A 1 245 ? 7.033 -4.557 18.990 1.00 89.38 245 TYR A N 1
ATOM 1859 C CA . TYR A 1 245 ? 6.310 -4.620 20.263 1.00 89.38 245 TYR A CA 1
ATOM 1860 C C . TYR A 1 245 ? 5.827 -3.213 20.638 1.00 89.38 245 TYR A C 1
ATOM 1862 O O . TYR A 1 245 ? 6.481 -2.526 21.425 1.00 89.38 245 TYR A O 1
ATOM 1870 N N . PRO A 1 246 ? 4.747 -2.723 20.007 1.00 93.81 246 PRO A N 1
ATOM 1871 C CA . PRO A 1 246 ? 4.253 -1.379 20.261 1.00 93.81 246 PRO A CA 1
ATOM 1872 C C . PRO A 1 246 ? 3.630 -1.256 21.656 1.00 93.81 246 PRO A C 1
ATOM 1874 O O . PRO A 1 246 ? 2.929 -2.157 22.111 1.00 93.81 246 PRO A O 1
ATOM 1877 N N . SER A 1 247 ? 3.829 -0.113 22.312 1.00 94.44 247 SER A N 1
ATOM 1878 C CA . SER A 1 247 ? 3.105 0.236 23.536 1.00 94.44 247 SER A CA 1
ATOM 1879 C C . SER A 1 247 ? 1.646 0.604 23.242 1.00 94.44 247 SER A C 1
ATOM 1881 O O . SER A 1 247 ? 1.292 0.957 22.113 1.00 94.44 247 SER A O 1
ATOM 1883 N N . SER A 1 248 ? 0.794 0.591 24.271 1.00 93.19 248 SER A N 1
ATOM 1884 C CA . SER A 1 248 ? -0.609 1.025 24.160 1.00 93.19 248 SER A CA 1
ATOM 1885 C C . SER A 1 248 ? -0.739 2.441 23.586 1.00 93.19 248 SER A C 1
ATOM 1887 O O . SER A 1 248 ? -1.559 2.674 22.701 1.00 93.19 248 SER A O 1
ATOM 1889 N N . LEU A 1 249 ? 0.140 3.360 24.004 1.00 93.94 249 LEU A N 1
ATOM 1890 C CA . LEU A 1 249 ? 0.191 4.727 23.483 1.00 93.94 249 LEU A CA 1
ATOM 1891 C C . LEU A 1 249 ? 0.534 4.767 21.986 1.00 93.94 249 LEU A C 1
ATOM 1893 O O . LEU A 1 249 ? -0.033 5.567 21.248 1.00 93.94 249 LEU A O 1
ATOM 1897 N N . GLN A 1 250 ? 1.444 3.906 21.518 1.00 94.81 250 GLN A N 1
ATOM 1898 C CA . GLN A 1 250 ? 1.800 3.827 20.096 1.00 94.81 250 GLN A CA 1
ATOM 1899 C C . GLN A 1 250 ? 0.654 3.259 19.252 1.00 94.81 250 GLN A C 1
ATOM 1901 O O . GLN A 1 250 ? 0.428 3.715 18.131 1.00 94.81 250 GLN A O 1
ATOM 1906 N N . LEU A 1 251 ? -0.087 2.287 19.789 1.00 94.62 251 LEU A N 1
ATOM 1907 C CA . LEU A 1 251 ? -1.286 1.762 19.138 1.00 94.62 251 LEU A CA 1
ATOM 1908 C C . LEU A 1 251 ? -2.369 2.843 19.031 1.00 94.62 251 LEU A C 1
ATOM 1910 O O . LEU A 1 251 ? -2.905 3.059 17.942 1.00 94.62 251 LEU A O 1
ATOM 1914 N N . GLU A 1 252 ? -2.640 3.565 20.123 1.00 94.94 252 GLU A N 1
ATOM 1915 C CA . GLU A 1 252 ? -3.613 4.662 20.137 1.00 94.94 252 GLU A CA 1
ATOM 1916 C C . GLU A 1 252 ? -3.209 5.798 19.190 1.00 94.94 252 GLU A C 1
ATOM 1918 O O . GLU A 1 252 ? -4.035 6.289 18.422 1.00 94.94 252 GLU A O 1
ATOM 1923 N N . ALA A 1 253 ? -1.927 6.159 19.162 1.00 96.50 253 ALA A N 1
ATOM 1924 C CA . ALA A 1 253 ? -1.382 7.140 18.233 1.00 96.50 253 ALA A CA 1
ATOM 1925 C C . ALA A 1 253 ? -1.732 6.814 16.769 1.00 96.50 253 ALA A C 1
ATOM 1927 O O . ALA A 1 253 ? -2.252 7.671 16.054 1.00 96.50 253 ALA A O 1
ATOM 1928 N N . CYS A 1 254 ? -1.528 5.571 16.322 1.00 97.12 254 CYS A N 1
ATOM 1929 C CA . CYS A 1 254 ? -1.855 5.184 14.945 1.00 97.12 254 CYS A CA 1
ATOM 1930 C C . CYS A 1 254 ? -3.363 5.182 14.660 1.00 97.12 254 CYS A C 1
ATOM 1932 O O . CYS A 1 254 ? -3.779 5.457 13.533 1.00 97.12 254 CYS A O 1
ATOM 1934 N N . ILE A 1 255 ? -4.189 4.925 15.675 1.00 97.06 255 ILE A N 1
ATOM 1935 C CA . ILE A 1 255 ? -5.648 5.035 15.572 1.00 97.06 255 ILE A CA 1
ATOM 1936 C C . ILE A 1 255 ? -6.068 6.491 15.367 1.00 97.06 255 ILE A C 1
ATOM 1938 O O . ILE A 1 255 ? -6.819 6.781 14.433 1.00 97.06 255 ILE A O 1
ATOM 1942 N N . ARG A 1 256 ? -5.514 7.420 16.155 1.00 97.69 256 ARG A N 1
ATOM 1943 C CA . ARG A 1 256 ? -5.778 8.861 16.005 1.00 97.69 256 ARG A CA 1
ATOM 1944 C C . ARG A 1 256 ? -5.327 9.402 14.655 1.00 97.69 256 ARG A C 1
ATOM 1946 O O . ARG A 1 256 ? -6.020 10.226 14.063 1.00 97.69 256 ARG A O 1
ATOM 1953 N N . GLU A 1 257 ? -4.217 8.903 14.118 1.00 98.19 257 GLU A N 1
ATOM 1954 C CA . GLU A 1 257 ? -3.771 9.269 12.770 1.00 98.19 257 GLU A CA 1
ATOM 1955 C C . GLU A 1 257 ? -4.770 8.831 11.686 1.00 98.19 257 GLU A C 1
ATOM 1957 O O . GLU A 1 257 ? -4.989 9.566 10.720 1.00 98.19 257 GLU A O 1
ATOM 1962 N N . ALA A 1 258 ? -5.435 7.683 11.861 1.00 98.25 258 ALA A N 1
ATOM 1963 C CA . ALA A 1 258 ? -6.477 7.229 10.940 1.00 98.25 258 ALA A CA 1
ATOM 1964 C C . ALA A 1 258 ? -7.733 8.101 11.027 1.00 98.25 258 ALA A C 1
ATOM 1966 O O . ALA A 1 258 ? -8.235 8.560 9.999 1.00 98.25 258 ALA A O 1
ATOM 1967 N N . GLU A 1 259 ? -8.211 8.391 12.239 1.00 98.19 259 GLU A N 1
ATOM 1968 C CA . GLU A 1 259 ? -9.345 9.300 12.460 1.00 98.19 259 GLU A CA 1
ATOM 1969 C C . GLU A 1 259 ? -9.071 10.696 11.882 1.00 98.19 259 GLU A C 1
ATOM 1971 O O . GLU A 1 259 ? -9.926 11.276 11.207 1.00 98.19 259 GLU A O 1
ATOM 1976 N N . LYS A 1 260 ? -7.844 11.206 12.058 1.00 98.19 260 LYS A N 1
ATOM 1977 C CA . LYS A 1 260 ? -7.390 12.469 1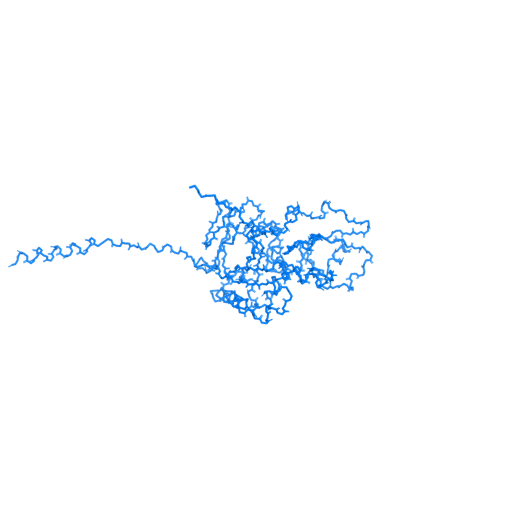1.465 1.00 98.19 260 LYS A CA 1
ATOM 1978 C C . LYS A 1 260 ? -7.492 12.442 9.943 1.00 98.19 260 LYS A C 1
ATOM 1980 O O . LYS A 1 260 ? -8.046 13.371 9.358 1.00 98.19 260 LYS A O 1
ATOM 1985 N N . ILE A 1 261 ? -6.982 11.394 9.289 1.00 98.38 261 ILE A N 1
ATOM 1986 C CA . ILE A 1 261 ? -7.089 11.249 7.828 1.00 98.38 261 ILE A CA 1
ATOM 1987 C C . ILE A 1 261 ? -8.555 11.206 7.392 1.00 98.38 261 ILE A C 1
ATOM 1989 O O . ILE A 1 261 ? -8.912 11.876 6.422 1.00 98.38 261 ILE A O 1
ATOM 1993 N N . ALA A 1 262 ? -9.413 10.483 8.118 1.00 98.44 262 ALA A N 1
ATOM 1994 C CA . ALA A 1 262 ? -10.838 10.438 7.809 1.00 98.44 262 ALA A CA 1
ATOM 1995 C C . ALA A 1 262 ? -11.479 11.833 7.863 1.00 98.44 262 ALA A C 1
ATOM 1997 O O . ALA A 1 262 ? -12.178 12.229 6.928 1.00 98.44 262 ALA A O 1
ATOM 1998 N N . GLY A 1 263 ? -11.168 12.611 8.905 1.00 98.31 263 GLY A N 1
ATOM 1999 C CA . GLY A 1 263 ? -11.583 14.009 9.022 1.00 98.31 263 GLY A CA 1
ATOM 2000 C C . GLY A 1 263 ? -11.098 14.864 7.849 1.00 98.31 263 GLY A C 1
ATOM 2001 O O . GLY A 1 263 ? -11.897 15.562 7.228 1.00 98.31 263 GLY A O 1
ATOM 2002 N N . LEU A 1 264 ? -9.818 14.760 7.475 1.00 98.38 264 LEU A N 1
ATOM 2003 C CA . LEU A 1 264 ? -9.245 15.516 6.353 1.00 98.38 264 LEU A CA 1
ATOM 2004 C C . LEU A 1 264 ? -9.944 15.219 5.016 1.00 98.38 264 LEU A C 1
ATOM 2006 O O . LEU A 1 264 ? -10.192 16.151 4.247 1.00 98.38 264 LEU A O 1
ATOM 2010 N N . VAL A 1 265 ? -10.265 13.950 4.742 1.00 98.31 265 VAL A N 1
ATOM 2011 C CA . VAL A 1 265 ? -10.979 13.539 3.520 1.00 98.31 265 VAL A CA 1
ATOM 2012 C C . VAL A 1 265 ? -12.416 14.058 3.538 1.00 98.31 265 VAL A C 1
ATOM 2014 O O . VAL A 1 265 ? -12.841 14.722 2.593 1.00 98.31 265 VAL A O 1
ATOM 2017 N N . ASN A 1 266 ? -13.147 13.821 4.628 1.00 98.44 266 ASN A N 1
ATOM 2018 C CA . ASN A 1 266 ? -14.565 14.180 4.733 1.00 98.44 266 ASN A CA 1
ATOM 2019 C C . ASN A 1 266 ? -14.789 15.698 4.724 1.00 98.44 266 ASN A C 1
ATOM 2021 O O . ASN A 1 266 ? -15.769 16.180 4.160 1.00 98.44 266 ASN A O 1
ATOM 2025 N N . MET A 1 267 ? -13.849 16.463 5.284 1.00 97.94 267 MET A N 1
ATOM 2026 C CA . MET A 1 267 ? -13.865 17.929 5.268 1.00 97.94 267 MET A CA 1
ATOM 2027 C C . MET A 1 267 ? -13.296 18.525 3.973 1.00 97.94 267 MET A C 1
ATOM 2029 O O . MET A 1 267 ? -13.209 19.747 3.862 1.00 97.94 267 MET A O 1
ATOM 2033 N N . LYS A 1 268 ? -12.887 17.693 3.001 1.00 96.94 268 LYS A N 1
ATOM 2034 C CA . LYS A 1 268 ? -12.257 18.122 1.740 1.00 96.94 268 LYS A CA 1
ATOM 2035 C C . LYS A 1 268 ? -11.089 19.085 1.973 1.00 96.94 268 LYS A C 1
ATOM 2037 O O . LYS A 1 268 ? -10.964 20.110 1.305 1.00 96.94 268 LYS A O 1
ATOM 2042 N N . SER A 1 269 ? -10.237 18.755 2.944 1.00 98.25 269 SER A N 1
ATOM 2043 C CA . SER A 1 269 ? -9.091 19.582 3.315 1.00 98.25 269 SER A CA 1
ATOM 2044 C C . SER A 1 269 ? -8.218 19.896 2.092 1.00 98.25 269 SER A C 1
ATOM 2046 O O . SER A 1 269 ? -7.953 18.983 1.302 1.00 98.25 269 SER A O 1
ATOM 2048 N N . PRO A 1 270 ? -7.676 21.125 1.958 1.00 97.12 270 PRO A N 1
ATOM 2049 C CA . PRO A 1 270 ? -6.704 21.464 0.918 1.00 97.12 270 PRO A CA 1
ATOM 2050 C C . PRO A 1 270 ? -5.526 20.488 0.849 1.00 97.12 270 PRO A C 1
ATOM 2052 O O . PRO A 1 270 ? -5.032 20.213 -0.238 1.00 97.12 270 PRO A O 1
ATOM 2055 N N . ARG A 1 271 ? -5.124 19.892 1.980 1.00 95.25 271 ARG A N 1
ATOM 2056 C CA . ARG A 1 271 ? -4.064 18.869 2.043 1.00 95.25 271 ARG A CA 1
ATOM 2057 C C . ARG A 1 271 ? -4.397 17.582 1.278 1.00 95.25 271 ARG A C 1
ATOM 2059 O O . ARG A 1 271 ? -3.485 16.865 0.896 1.00 95.25 271 ARG A O 1
ATOM 2066 N N . I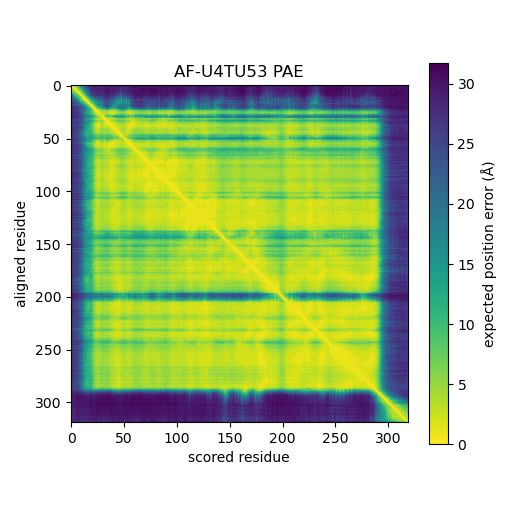LE A 1 272 ? -5.683 17.293 1.082 1.00 96.94 272 ILE A N 1
ATOM 2067 C CA . ILE A 1 272 ? -6.184 16.130 0.341 1.00 96.94 272 ILE A CA 1
ATOM 2068 C C . ILE A 1 272 ? -6.526 16.535 -1.092 1.00 96.94 272 ILE A C 1
ATOM 2070 O O . ILE A 1 272 ? -6.037 15.932 -2.040 1.00 96.94 272 ILE A O 1
ATOM 2074 N N . VAL A 1 273 ? -7.341 17.579 -1.269 1.00 95.75 273 VAL A N 1
ATOM 2075 C CA . VAL A 1 273 ? -7.895 17.913 -2.593 1.00 95.75 273 VAL A CA 1
ATOM 2076 C C . VAL A 1 273 ? -6.882 18.544 -3.550 1.00 95.75 273 VAL A C 1
ATOM 2078 O O . VAL A 1 273 ? -7.086 18.472 -4.759 1.00 95.75 273 VAL A O 1
ATOM 2081 N N . SER A 1 274 ? -5.799 19.147 -3.041 1.00 92.81 274 SER A N 1
ATOM 2082 C CA . SER A 1 274 ? -4.741 19.721 -3.889 1.00 92.81 274 SER A CA 1
ATOM 2083 C C . SER A 1 274 ? -3.743 18.684 -4.407 1.00 92.81 274 SER A C 1
ATOM 2085 O O . SER A 1 274 ? -3.052 18.935 -5.393 1.00 92.81 274 SER A O 1
ATOM 2087 N N . GLU A 1 275 ? -3.669 17.512 -3.775 1.00 92.31 275 GLU A N 1
ATOM 2088 C CA . GLU A 1 275 ? -2.747 16.457 -4.171 1.00 92.31 275 GLU A CA 1
ATOM 2089 C C . GLU A 1 275 ? -3.410 15.544 -5.207 1.00 92.31 275 GLU A C 1
ATOM 2091 O O . GLU A 1 275 ? -4.433 14.919 -4.941 1.00 92.31 275 GLU A O 1
ATOM 2096 N N . VAL A 1 276 ? -2.817 15.423 -6.398 1.00 90.56 276 VAL A N 1
ATOM 2097 C CA . VAL A 1 276 ? -3.416 14.693 -7.532 1.00 90.56 276 VAL A CA 1
ATOM 2098 C C . VAL A 1 276 ? -3.802 13.251 -7.169 1.00 90.56 276 VAL A C 1
ATOM 2100 O O . VAL A 1 276 ? -4.909 12.820 -7.494 1.00 90.56 276 VAL A O 1
ATOM 2103 N N . SER A 1 277 ? -2.946 12.527 -6.442 1.00 91.62 277 SER A N 1
ATOM 2104 C CA . SER A 1 277 ? -3.175 11.132 -6.033 1.00 91.62 277 SER A CA 1
ATOM 2105 C C . SER A 1 277 ? -4.284 10.958 -4.986 1.00 91.62 277 SER A C 1
ATOM 2107 O O . SER A 1 277 ? -4.847 9.869 -4.883 1.00 91.62 277 SER A O 1
ATOM 2109 N N . LEU A 1 278 ? -4.618 12.011 -4.231 1.00 95.44 278 LEU A N 1
ATOM 2110 C CA . LEU A 1 278 ? -5.631 11.999 -3.166 1.00 95.44 278 LEU A CA 1
ATOM 2111 C C . LEU A 1 278 ? -6.922 12.726 -3.556 1.00 95.44 278 LEU A C 1
ATOM 2113 O O . LEU A 1 278 ? -7.972 12.458 -2.982 1.00 95.44 278 LEU A O 1
ATOM 2117 N N . SER A 1 279 ? -6.863 13.604 -4.558 1.00 93.62 279 SER A N 1
ATOM 2118 C CA . SER A 1 279 ? -7.964 14.473 -4.994 1.00 93.62 279 SER A CA 1
ATOM 2119 C C . SER A 1 279 ? -9.236 13.729 -5.404 1.00 93.62 279 SER A C 1
ATOM 2121 O O . SER A 1 279 ? -10.320 14.309 -5.400 1.00 93.62 279 SER A O 1
ATOM 2123 N N . SER A 1 280 ? -9.104 12.442 -5.740 1.00 94.12 280 SER A N 1
ATOM 2124 C CA . SER A 1 280 ? -10.223 11.573 -6.098 1.00 94.12 280 SER A CA 1
ATOM 2125 C C . SER A 1 280 ? -10.981 10.995 -4.900 1.00 94.12 280 SER A C 1
ATOM 2127 O O . SER A 1 280 ? -12.043 10.401 -5.094 1.00 94.12 280 SER A O 1
ATOM 2129 N N . LEU A 1 281 ? -10.457 11.128 -3.678 1.00 97.12 281 LEU A N 1
ATOM 2130 C CA . LEU A 1 281 ? -11.099 10.629 -2.465 1.00 97.12 281 LEU A CA 1
ATOM 2131 C C . LEU A 1 281 ? -12.360 11.442 -2.161 1.00 97.12 281 LEU A C 1
ATOM 2133 O O . LEU A 1 281 ? -12.348 12.671 -2.142 1.00 97.12 281 LEU A O 1
ATOM 2137 N N . THR A 1 282 ? -13.459 10.734 -1.924 1.00 96.75 282 THR A N 1
ATOM 2138 C CA . THR A 1 282 ? -14.794 11.331 -1.753 1.00 96.75 282 THR A CA 1
ATOM 2139 C C . THR A 1 282 ? -15.361 11.146 -0.355 1.00 96.75 282 THR A C 1
ATOM 2141 O O . THR A 1 282 ? -16.064 12.031 0.126 1.00 96.75 282 THR A O 1
ATOM 2144 N N . LEU A 1 283 ? -15.057 10.020 0.291 1.00 97.88 283 LEU A N 1
ATOM 2145 C CA . LEU A 1 283 ? -15.524 9.689 1.632 1.00 97.88 283 LEU A CA 1
ATOM 2146 C C . LEU A 1 283 ? -14.494 8.795 2.319 1.00 97.88 283 LEU A C 1
ATOM 2148 O O . LEU A 1 283 ? -13.912 7.915 1.683 1.00 97.88 283 LEU A O 1
ATOM 2152 N N . ALA A 1 284 ? -14.319 8.994 3.618 1.00 98.19 284 ALA A N 1
ATOM 2153 C CA . ALA A 1 284 ? -13.559 8.119 4.491 1.00 98.19 284 ALA A CA 1
ATOM 2154 C C . ALA A 1 284 ? -14.418 7.707 5.689 1.00 98.19 284 ALA A C 1
ATOM 2156 O O . ALA A 1 284 ? -14.930 8.552 6.424 1.00 98.19 284 ALA A O 1
ATOM 2157 N N . THR A 1 285 ? -14.556 6.402 5.900 1.00 97.44 285 THR A N 1
ATOM 2158 C CA . THR A 1 285 ? -15.291 5.836 7.036 1.00 97.44 285 THR A CA 1
ATOM 2159 C C . THR A 1 285 ? -14.332 5.094 7.947 1.00 97.44 285 THR A C 1
ATOM 2161 O O . THR A 1 285 ? -13.498 4.318 7.485 1.00 97.44 285 THR A O 1
ATOM 2164 N N . VAL A 1 286 ? -14.425 5.365 9.244 1.00 96.75 286 VAL A N 1
ATOM 2165 C CA . VAL A 1 286 ? -13.629 4.688 10.266 1.00 96.75 286 VAL A CA 1
ATOM 2166 C C . VAL A 1 286 ? -14.285 3.346 10.580 1.00 96.75 286 VAL A C 1
ATOM 2168 O O . VAL A 1 286 ? -15.481 3.306 10.853 1.00 96.75 286 VAL A O 1
ATOM 2171 N N . VAL A 1 287 ? -13.517 2.256 10.513 1.00 94.56 287 VAL A N 1
ATOM 2172 C CA . VAL A 1 287 ? -14.052 0.884 10.634 1.00 94.56 287 VAL A CA 1
ATOM 2173 C C . VAL A 1 287 ? -13.339 0.025 11.672 1.00 94.56 287 VAL A C 1
ATOM 2175 O O . VAL A 1 287 ? -13.677 -1.141 11.829 1.00 94.56 287 VAL A O 1
ATOM 2178 N N . HIS A 1 288 ? -12.345 0.551 12.386 1.00 89.25 288 HIS A N 1
ATOM 2179 C CA . HIS A 1 288 ? -11.751 -0.214 13.479 1.00 89.25 288 HIS A CA 1
ATOM 2180 C C . HIS A 1 288 ? -12.775 -0.413 14.606 1.00 89.25 288 HIS A C 1
ATOM 2182 O O . HIS A 1 288 ? -13.534 0.488 14.950 1.00 89.25 288 HIS A O 1
ATOM 2188 N N . THR A 1 289 ? -12.790 -1.612 15.176 1.00 85.81 289 THR A N 1
ATOM 2189 C CA . THR A 1 289 ? -13.736 -2.033 16.209 1.00 85.81 289 THR A CA 1
ATOM 2190 C C . THR A 1 289 ? -13.012 -2.372 17.502 1.00 85.81 289 THR A C 1
ATOM 2192 O O . THR A 1 289 ? -11.874 -2.851 17.491 1.00 85.81 289 THR A O 1
ATOM 2195 N N . HIS A 1 290 ? -13.692 -2.152 18.627 1.00 74.81 290 HIS A N 1
ATOM 2196 C CA . HIS A 1 290 ? -13.340 -2.834 19.865 1.00 74.81 290 HIS A CA 1
ATOM 2197 C C . HIS A 1 290 ? -13.622 -4.323 19.708 1.00 74.81 290 HIS A C 1
ATOM 2199 O O . HIS A 1 290 ? -14.476 -4.734 18.920 1.00 74.81 290 HIS A O 1
ATOM 2205 N N . ILE A 1 291 ? -12.929 -5.143 20.491 1.00 65.38 291 ILE A N 1
ATOM 2206 C CA . ILE A 1 291 ? -13.385 -6.513 20.688 1.00 65.38 291 ILE A CA 1
ATOM 2207 C C . ILE A 1 291 ? -14.802 -6.427 21.218 1.00 65.38 291 ILE A C 1
ATOM 2209 O O . ILE A 1 291 ? -15.054 -5.743 22.211 1.00 65.38 291 ILE A O 1
ATOM 2213 N N . ALA A 1 292 ? -15.714 -7.135 20.559 1.00 53.22 292 ALA A N 1
ATOM 2214 C CA . ALA A 1 292 ? -16.929 -7.556 21.216 1.00 53.22 292 ALA A CA 1
ATOM 2215 C C . ALA A 1 292 ? -16.480 -8.486 22.344 1.00 53.22 292 ALA A C 1
ATOM 2217 O O . ALA A 1 292 ? -16.375 -9.699 22.168 1.00 53.22 292 ALA A O 1
ATOM 2218 N N . THR A 1 293 ? -16.145 -7.918 23.505 1.00 39.97 293 THR A N 1
ATOM 2219 C CA . THR A 1 293 ? -16.302 -8.676 24.727 1.00 39.97 293 THR A CA 1
ATOM 2220 C C . THR A 1 293 ? -17.777 -9.005 24.692 1.00 39.97 293 THR A C 1
ATOM 2222 O O . THR A 1 293 ? -18.633 -8.121 24.682 1.00 39.97 293 THR A O 1
ATOM 2225 N N . SER A 1 294 ? -18.096 -10.283 24.526 1.00 37.97 294 SER A N 1
ATOM 2226 C CA . SER A 1 294 ? -19.385 -10.770 24.957 1.00 37.97 294 SER A CA 1
ATOM 2227 C C . SER A 1 294 ? -19.461 -10.375 26.425 1.00 37.97 294 SER A C 1
ATOM 2229 O O . SER A 1 294 ? -18.950 -11.087 27.289 1.00 37.97 294 SER A O 1
ATOM 2231 N N . SER A 1 295 ? -20.017 -9.197 26.711 1.00 35.81 295 SER A N 1
ATOM 2232 C CA . SER A 1 295 ? -20.632 -8.942 27.987 1.00 35.81 295 SER A CA 1
ATOM 2233 C C . SER A 1 295 ? -21.719 -9.996 28.046 1.00 35.81 295 SER A C 1
ATOM 2235 O O . SER A 1 295 ? -22.828 -9.845 27.539 1.00 35.81 295 SER A O 1
ATOM 2237 N N . THR A 1 296 ? -21.370 -11.139 28.626 1.00 37.53 296 THR A N 1
ATOM 2238 C CA . THR A 1 296 ? -22.345 -11.919 29.350 1.00 37.53 296 THR A CA 1
ATOM 2239 C C . THR A 1 296 ? -22.903 -10.928 30.357 1.00 37.53 296 THR A C 1
ATOM 2241 O O . THR A 1 296 ? -22.334 -10.721 31.428 1.00 37.53 296 THR A O 1
ATOM 2244 N N . HIS A 1 297 ? -23.977 -10.235 29.981 1.00 39.66 297 HIS A N 1
ATOM 2245 C CA . HIS A 1 297 ? -24.944 -9.783 30.950 1.00 39.66 297 HIS A CA 1
ATOM 2246 C C . HIS A 1 297 ? -25.335 -11.065 31.667 1.00 39.66 297 HIS A C 1
ATOM 2248 O O . HIS A 1 297 ? -26.135 -11.855 31.169 1.00 39.66 297 HIS A O 1
ATOM 2254 N N . ILE A 1 298 ? -24.665 -11.328 32.788 1.00 39.81 298 ILE A N 1
ATOM 2255 C CA . ILE A 1 298 ? -25.124 -12.299 33.755 1.00 39.81 298 ILE A CA 1
ATOM 2256 C C . ILE A 1 298 ? -26.455 -11.710 34.197 1.00 39.81 298 ILE A C 1
ATOM 2258 O O . ILE A 1 298 ? -26.511 -10.787 35.007 1.00 39.81 298 ILE A O 1
ATOM 2262 N N . TYR A 1 299 ? -27.529 -12.176 33.569 1.00 47.59 299 TYR A N 1
ATOM 2263 C CA . TYR A 1 299 ? -28.863 -12.045 34.110 1.00 47.59 299 TYR A CA 1
ATOM 2264 C C . TYR A 1 299 ? -28.801 -12.835 35.412 1.00 47.59 299 TYR A C 1
ATOM 2266 O O . TYR A 1 299 ? -28.906 -14.056 35.404 1.00 47.59 299 TYR A O 1
ATOM 2274 N N . ILE A 1 300 ? -28.499 -12.156 36.519 1.00 49.09 300 ILE A N 1
ATOM 2275 C CA . ILE A 1 300 ? -28.684 -12.722 37.848 1.00 49.09 300 ILE A CA 1
ATOM 2276 C C . ILE A 1 300 ? -30.203 -12.872 37.964 1.00 49.09 300 ILE A C 1
ATOM 2278 O O . ILE A 1 300 ? -30.899 -11.853 38.004 1.00 49.09 300 ILE A O 1
ATOM 2282 N N . PRO A 1 301 ? -30.766 -14.094 37.932 1.00 49.34 301 PRO A N 1
ATOM 2283 C CA . PRO A 1 301 ? -32.194 -14.238 38.127 1.00 49.34 301 PRO A CA 1
ATOM 2284 C C . PRO A 1 301 ? -32.503 -13.757 39.546 1.00 49.34 301 PRO A C 1
ATOM 2286 O O . PRO A 1 301 ? -31.820 -14.129 40.501 1.00 49.34 301 PRO A O 1
ATOM 2289 N N . ASN A 1 302 ? -33.547 -12.942 39.683 1.00 55.22 302 ASN A N 1
ATOM 2290 C CA . ASN A 1 302 ? -34.046 -12.352 40.934 1.00 55.22 302 ASN A CA 1
ATOM 2291 C C . ASN A 1 302 ? -34.483 -13.373 42.015 1.00 55.22 302 ASN A C 1
ATOM 2293 O O . ASN A 1 302 ? -35.163 -13.010 42.973 1.00 55.22 302 ASN A O 1
ATOM 2297 N N . LEU A 1 303 ? -34.088 -14.644 41.910 1.00 54.44 303 LEU A N 1
ATOM 2298 C CA . LEU A 1 303 ? -34.502 -15.724 42.800 1.00 54.44 303 LEU A CA 1
ATOM 2299 C C . LEU A 1 303 ? -34.011 -15.522 44.246 1.00 54.44 303 LEU A C 1
ATOM 2301 O O . LEU A 1 303 ? -34.691 -15.922 45.187 1.00 54.44 303 LEU A O 1
ATOM 2305 N N . MET A 1 304 ? -32.872 -14.847 44.447 1.00 53.03 304 MET A N 1
ATOM 2306 C CA . MET A 1 304 ? -32.364 -14.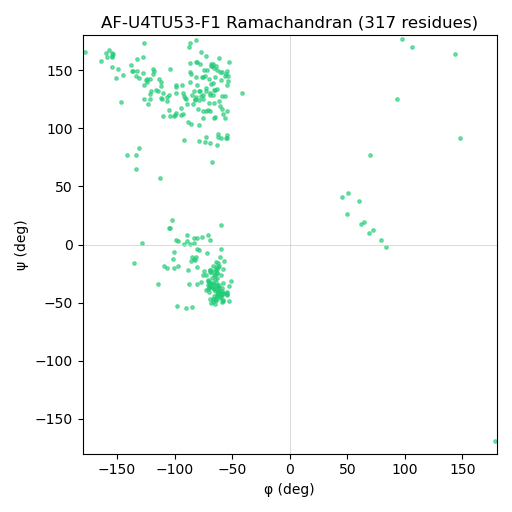537 45.793 1.00 53.03 304 MET A CA 1
ATOM 2307 C C . MET A 1 304 ? -33.130 -13.401 46.493 1.00 53.03 304 MET A C 1
ATOM 2309 O O . MET A 1 304 ? -33.212 -13.404 47.721 1.00 53.03 304 MET A O 1
ATOM 2313 N N . LEU A 1 305 ? -33.751 -12.468 45.755 1.00 53.19 305 LEU A N 1
ATOM 2314 C CA . LEU A 1 305 ? -34.570 -11.411 46.370 1.00 53.19 305 LEU A CA 1
ATOM 2315 C C . LEU A 1 305 ? -35.945 -11.930 46.814 1.00 53.19 305 LEU A C 1
ATOM 2317 O O . LEU A 1 305 ? -36.467 -11.490 47.837 1.00 53.19 305 LEU A O 1
ATOM 2321 N N . THR A 1 306 ? -36.517 -12.901 46.098 1.00 56.09 306 THR A N 1
ATOM 2322 C CA . THR A 1 306 ? -37.809 -13.498 46.474 1.00 56.09 306 THR A CA 1
ATOM 2323 C C . THR A 1 306 ? -37.716 -14.370 47.725 1.00 56.09 306 THR A C 1
ATOM 2325 O O . THR A 1 306 ? -38.669 -14.420 48.499 1.00 56.09 306 THR A O 1
ATOM 2328 N N . ILE A 1 307 ? -36.567 -15.009 47.977 1.00 57.47 307 ILE A N 1
ATOM 2329 C CA . ILE A 1 307 ? -36.373 -15.839 49.178 1.00 57.47 307 ILE A CA 1
ATOM 2330 C C . ILE A 1 307 ? -36.244 -14.961 50.433 1.00 57.47 307 ILE A C 1
ATOM 2332 O O . ILE A 1 307 ? -36.829 -15.288 51.461 1.00 57.47 307 ILE A O 1
ATOM 2336 N N . LEU A 1 308 ? -35.561 -13.812 50.345 1.00 56.50 308 LEU A N 1
ATOM 2337 C CA . LEU A 1 308 ? -35.449 -12.868 51.467 1.00 56.50 308 LEU A CA 1
ATOM 2338 C C . LEU A 1 308 ? -36.771 -12.147 51.782 1.00 56.50 308 LEU A C 1
ATOM 2340 O O . LEU A 1 308 ? -37.053 -11.876 52.947 1.00 56.50 308 LEU A O 1
ATOM 2344 N N . ALA A 1 309 ? -37.610 -11.878 50.776 1.00 58.59 309 ALA A N 1
ATOM 2345 C CA . ALA A 1 309 ? -38.941 -11.308 50.999 1.00 58.59 309 ALA A CA 1
ATOM 2346 C C . ALA A 1 309 ? -39.911 -12.320 51.641 1.00 58.59 309 ALA A C 1
ATOM 2348 O O . ALA A 1 309 ? -40.672 -11.961 52.542 1.00 58.59 309 ALA A O 1
ATOM 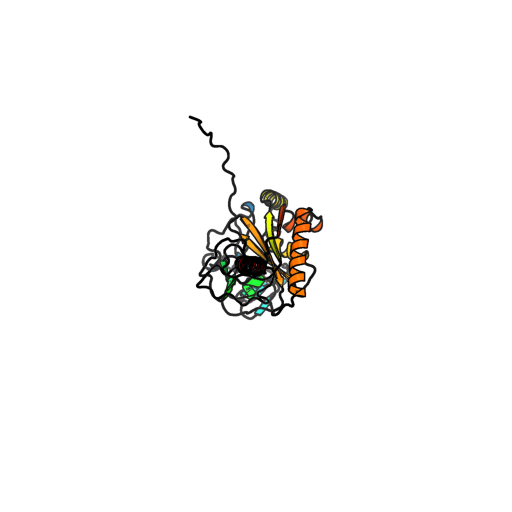2349 N N . ALA A 1 310 ? -39.841 -13.594 51.235 1.00 58.38 310 ALA A N 1
ATOM 2350 C CA . ALA A 1 310 ? -40.683 -14.652 51.789 1.00 58.38 310 ALA A CA 1
ATOM 2351 C C . ALA A 1 310 ? -40.318 -14.998 53.244 1.00 58.38 310 ALA A C 1
ATOM 2353 O O . ALA A 1 310 ? -41.213 -15.234 54.056 1.00 58.38 310 ALA A O 1
ATOM 2354 N N . THR A 1 311 ? -39.032 -14.971 53.618 1.00 59.38 311 THR A N 1
ATOM 2355 C CA . THR A 1 311 ? -38.626 -15.187 55.019 1.00 59.38 311 THR A CA 1
ATOM 2356 C C . THR A 1 311 ? -39.005 -14.009 55.915 1.00 59.38 311 THR A C 1
ATOM 2358 O O . THR A 1 311 ? -39.437 -14.236 57.043 1.00 59.38 311 THR A O 1
ATOM 2361 N N . PHE A 1 312 ? -38.954 -12.768 55.417 1.00 57.03 312 PHE A N 1
ATOM 2362 C CA . PHE A 1 312 ? -39.429 -11.601 56.171 1.00 57.03 312 PHE A CA 1
ATOM 2363 C C . PHE A 1 312 ? -40.945 -11.631 56.421 1.00 57.03 312 PHE A C 1
ATOM 2365 O O . PHE A 1 312 ? -41.384 -11.300 57.522 1.00 57.03 312 PHE A O 1
ATOM 2372 N N . GLN A 1 313 ? -41.747 -12.082 55.450 1.00 56.81 313 GLN A N 1
ATOM 2373 C CA . GLN A 1 313 ? -43.192 -12.259 55.644 1.00 56.81 313 GLN A CA 1
ATOM 2374 C C . GLN A 1 313 ? -43.522 -13.414 56.598 1.00 56.81 313 GLN A C 1
ATOM 2376 O O . GLN A 1 313 ? -44.443 -13.283 57.401 1.00 56.81 313 GLN A O 1
ATOM 2381 N N . TYR A 1 314 ? -42.752 -14.507 56.575 1.00 55.88 314 TYR A N 1
ATOM 2382 C CA . TYR A 1 314 ? -42.960 -15.633 57.492 1.00 55.88 314 TYR A CA 1
ATOM 2383 C C . TYR A 1 314 ? -42.582 -15.286 58.942 1.00 55.88 314 TYR A C 1
ATOM 2385 O O . TYR A 1 314 ? -43.269 -15.691 59.875 1.00 55.88 314 TYR A O 1
ATOM 2393 N N . ILE A 1 315 ? -41.532 -14.479 59.144 1.00 59.12 315 ILE A N 1
ATOM 2394 C CA . ILE A 1 315 ? -41.122 -13.993 60.473 1.00 59.12 315 ILE A CA 1
ATOM 2395 C C . ILE A 1 315 ? -42.133 -12.980 61.036 1.00 59.12 315 ILE A C 1
ATOM 2397 O O . ILE A 1 315 ? -42.355 -12.955 62.244 1.00 59.12 315 ILE A O 1
ATOM 2401 N N . TRP A 1 316 ? -42.782 -12.176 60.186 1.00 53.56 316 TRP A N 1
ATOM 2402 C CA . TRP A 1 316 ? -43.829 -11.244 60.623 1.00 53.56 316 TRP A CA 1
ATOM 2403 C C . TRP A 1 316 ? -45.144 -11.946 60.998 1.00 53.56 316 TRP A C 1
ATOM 2405 O O . TRP A 1 316 ? -45.882 -11.436 61.827 1.00 53.56 316 TRP A O 1
ATOM 2415 N N . PHE A 1 317 ? -45.424 -13.124 60.432 1.00 53.16 317 PHE A N 1
ATOM 2416 C CA . PHE A 1 317 ? -46.633 -13.906 60.732 1.00 53.16 317 PHE A CA 1
ATOM 2417 C C . PHE A 1 317 ? -46.525 -14.774 62.003 1.00 53.16 317 PHE A C 1
ATOM 2419 O O . PHE A 1 317 ? -47.527 -15.308 62.469 1.00 53.16 317 PHE A O 1
ATOM 2426 N N . LEU A 1 318 ? -45.316 -14.942 62.552 1.00 52.25 318 LEU A N 1
ATOM 2427 C CA . LEU A 1 318 ? -45.022 -15.760 63.740 1.00 52.25 318 LEU A CA 1
ATOM 2428 C C . LEU A 1 318 ? -44.757 -14.922 65.006 1.00 52.25 318 LEU A C 1
ATOM 2430 O O . LEU A 1 318 ? -44.242 -15.447 65.995 1.00 52.25 318 LEU A O 1
ATOM 2434 N N . ARG A 1 319 ? -45.105 -13.633 64.982 1.00 49.28 319 ARG A N 1
ATOM 2435 C CA . ARG A 1 319 ? -45.032 -12.711 66.118 1.00 49.28 319 ARG A CA 1
ATOM 2436 C C . ARG A 1 319 ? -46.393 -12.075 66.360 1.00 49.28 319 ARG A C 1
ATOM 2438 O O . ARG A 1 319 ? -46.677 -11.800 67.545 1.00 49.28 319 ARG A O 1
#

Radius of gyration: 25.59 Å; Cα contacts (8 Å, |Δi|>4): 602; chains: 1; bounding box: 75×45×94 Å

Nearest PDB structures (foldseek):
  3otd-assembly1_A  TM=3.790E-01  e=4.027E+00  Homo sapiens
  7cv1-assembly1_B  TM=3.282E-01  e=2.837E+00  Homo sapiens
  7cv1-assembly1_D  TM=3.260E-01  e=2.676E+00  Homo sapiens
  3t6j-assembly1_A  TM=2.621E-01  e=9.672E+00  Homo sapiens
  5egy-assembly1_A  TM=2.247E-01  e=7.657E+00  Homo sapiens

Sequence (319 aa):
MFQFVAGMESLILPPVWPKSLPCKNPCKSTTCPVGQKCVPYFQTCLSLMHKPCKQFECINGSTECSSLPKDPVCDANKKQYDNACLLAHHNAKLAYRGPCLKRCRENGQVCGINGRTYTSECAAHADMISVDYNGPCSSIGLITNTKSRQCSNVKCHELPDESCLGITPPGACCPLCGGSLRLLYSRKQIDRALYALQNRGTDSINLRSLLKGLERQVQIAQCTVRGYVTVETDIFVVIQSNEGYPSSLQLEACIREAEKIAGLVNMKSPRIVSEVSLSSLTLATVVHTHIATSSTHIYIPNLMLTILAATFQYIWFLR

pLDDT: mean 83.87, std 18.96, range [24.78, 98.44]

Mean predicted aligned error: 10.36 Å